Protein AF-A0AAN9KBH5-F1 (afdb_monomer)

Nearest PDB structures (foldseek):
  3ssa-assembly1_A  TM=4.244E-01  e=1.373E+00  Methanosarcina mazei Go1
  1op4-assembly1_A  TM=3.593E-01  e=1.841E+00  Mus musculus
  7uc6-assembly1_A  TM=2.066E-01  e=1.221E+00  Homo sapiens
  7tvb-assembly1_A  TM=2.161E-01  e=1.544E+00  Homo sapiens
  7ubt-assembly1_A  TM=2.056E-01  e=1.841E+00  Homo sapiens

Organism: Canavalia gladiata (NCBI:txid3824)

Secondary structure (DSSP, 8-state):
--HHHHHHHHHHHHHHHHHHHHHHTTS-HHHHHHHHHHHHHHH-TTTTS--------S-GGGGGGEEEEEEPPPEEEE--TT--SSEEEEEHHHHHHHTGGG--TT--TTSSSPEEEEEE-TT--EEEEEEEEPGGGSEEEEEE-STT-HHHHHHHTT--TTPEEEEEEEEETTT--EEEEEEEE--GGGGGGS-------

Sequence (201 aa):
MSERKEERERKKKGEGMRKLLTRMKNLGSEGVAAAETLLVLCRDPRKFLENKDSAVPQVPHLKHIVKDNWCSKTFEKRLDGMDDVWSLFLPKSDVEHNIFQFLKSTENLNRRPAVPVIVYDVNGTTYEMMLRRSQGGTGYRLGNGGRGGWTEFYQTHGLAHQQIISVCAFRHKENDVLCIVLMARRDEACSSSQNTATSRN

InterPro domains:
  IPR003340 B3 DNA binding domain [cd10017] (73-182)
  IPR015300 DNA-binding pseudobarrel domain superfamily [G3DSA:2.40.330.10] (67-197)
  IPR015300 DNA-binding pseudobarrel domain superfamily [SSF101936] (86-178)

Solvent-accessible surface area (backbone atoms only — not comparable to full-atom values): 11525 Å² total; per-residue (Å²): 128,66,67,72,54,54,54,51,51,53,50,51,54,54,51,53,52,51,56,48,53,58,54,43,73,72,39,59,79,71,44,42,56,57,48,50,54,52,49,50,65,72,72,45,81,66,74,74,67,78,64,86,77,56,50,58,67,96,36,75,85,52,56,84,45,34,29,94,66,45,41,20,64,72,48,76,45,66,40,48,94,77,41,57,69,61,27,44,64,41,60,40,68,58,44,60,71,35,43,50,83,70,52,52,95,86,52,46,55,93,42,90,63,63,39,72,32,44,33,26,42,78,86,64,54,72,22,27,22,25,40,27,54,33,87,93,66,72,23,32,31,40,18,62,58,58,68,50,13,36,44,47,51,37,60,76,67,64,65,53,80,59,26,36,38,37,40,34,31,34,35,32,53,88,80,63,45,45,30,34,42,46,41,82,43,75,52,69,88,68,67,80,78,79,86,81,81,92,86,83,134

Structure (mmCIF, N/CA/C/O backbone):
data_AF-A0AAN9KBH5-F1
#
_entry.id   AF-A0AAN9KBH5-F1
#
loop_
_atom_site.group_PDB
_atom_site.id
_atom_site.type_symbol
_atom_site.label_atom_id
_atom_site.label_alt_id
_atom_site.label_comp_id
_atom_site.label_asym_id
_atom_site.label_entity_id
_atom_site.label_seq_id
_atom_site.pdbx_PDB_ins_code
_atom_site.Cartn_x
_atom_site.Cartn_y
_atom_site.Cartn_z
_atom_site.occupancy
_atom_site.B_iso_or_equiv
_atom_site.auth_seq_id
_atom_site.auth_comp_id
_atom_site.auth_asym_id
_atom_site.auth_atom_id
_atom_site.pdbx_PDB_model_num
ATOM 1 N N . MET A 1 1 ? -7.213 8.496 51.239 1.00 53.91 1 MET A N 1
ATOM 2 C CA . MET A 1 1 ? -5.935 8.091 50.593 1.00 53.91 1 MET A CA 1
ATOM 3 C C . MET A 1 1 ? -5.915 8.232 49.060 1.00 53.91 1 MET A C 1
ATOM 5 O O . MET A 1 1 ? -4.846 8.077 48.484 1.00 53.91 1 MET A O 1
ATOM 9 N N . SER A 1 2 ? -7.034 8.564 48.398 1.00 61.56 2 SER A N 1
ATOM 10 C CA . SER A 1 2 ? -7.129 8.610 46.925 1.00 61.56 2 SER A CA 1
ATOM 11 C C . SER A 1 2 ? -6.514 9.875 46.290 1.00 61.56 2 SER A C 1
ATOM 13 O O . SER A 1 2 ? -5.702 9.785 45.374 1.00 61.56 2 SER A O 1
ATOM 15 N N . GLU A 1 3 ? -6.780 11.057 46.853 1.00 55.44 3 GLU A N 1
ATOM 16 C CA . GLU A 1 3 ? -6.403 12.347 46.238 1.00 55.44 3 GLU A CA 1
ATOM 17 C C . GLU A 1 3 ? -4.886 12.600 46.194 1.00 55.44 3 GLU A C 1
ATOM 19 O O . GLU A 1 3 ? -4.347 13.105 45.209 1.00 55.44 3 GLU A O 1
ATOM 24 N N . ARG A 1 4 ? -4.148 12.151 47.220 1.00 61.12 4 ARG A N 1
ATOM 25 C CA . ARG A 1 4 ? -2.680 12.298 47.277 1.00 61.12 4 ARG A CA 1
ATOM 26 C C . ARG A 1 4 ? -1.949 11.479 46.207 1.00 61.12 4 ARG A C 1
ATOM 28 O O . ARG A 1 4 ? -0.794 11.777 45.899 1.00 61.12 4 ARG A O 1
ATOM 35 N N . LYS A 1 5 ? -2.585 10.436 45.661 1.00 61.06 5 LYS A N 1
ATOM 36 C CA . LYS A 1 5 ? -2.009 9.593 44.604 1.00 61.06 5 LYS A CA 1
ATOM 37 C C . LYS A 1 5 ? -2.203 10.239 43.231 1.00 61.06 5 LYS A C 1
ATOM 39 O O . LYS A 1 5 ? -1.266 10.266 42.439 1.00 61.06 5 LYS A O 1
ATOM 44 N N . GLU A 1 6 ? -3.364 10.843 42.997 1.00 57.09 6 GLU A N 1
ATOM 45 C CA . GLU A 1 6 ? -3.675 11.533 41.744 1.00 57.09 6 GLU A CA 1
ATOM 46 C C . GLU A 1 6 ? -2.845 12.815 41.558 1.00 57.09 6 GLU A C 1
ATOM 48 O O . GLU A 1 6 ? -2.332 13.081 40.469 1.00 57.09 6 GLU A O 1
ATOM 53 N N . GLU A 1 7 ? -2.599 13.573 42.631 1.00 59.16 7 GLU A N 1
ATOM 54 C CA . GLU A 1 7 ? -1.767 14.779 42.546 1.00 59.16 7 GLU A CA 1
ATOM 55 C C . GLU A 1 7 ? -0.285 14.463 42.258 1.00 59.16 7 GLU A C 1
ATOM 57 O O . GLU A 1 7 ? 0.394 15.204 41.539 1.00 59.16 7 GLU A O 1
ATOM 62 N N . ARG A 1 8 ? 0.220 13.323 42.750 1.00 61.38 8 ARG A N 1
ATOM 63 C CA . ARG A 1 8 ? 1.578 12.841 42.440 1.00 61.38 8 ARG A CA 1
ATOM 64 C C . ARG A 1 8 ? 1.722 12.430 40.974 1.00 61.38 8 ARG A C 1
ATOM 66 O O . ARG A 1 8 ? 2.751 12.728 40.370 1.00 61.38 8 ARG A O 1
ATOM 73 N N . GLU A 1 9 ? 0.698 11.814 40.389 1.00 57.94 9 GLU A N 1
ATOM 74 C CA . GLU A 1 9 ? 0.676 11.461 38.96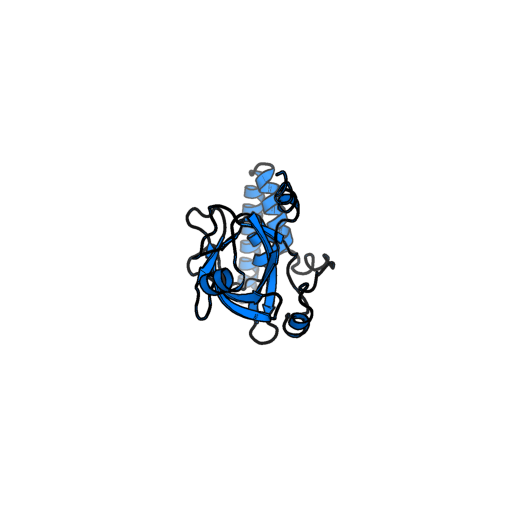3 1.00 57.94 9 GLU A CA 1
ATOM 75 C C . GLU A 1 9 ? 0.609 12.710 38.068 1.00 57.94 9 GLU A C 1
ATOM 77 O O . GLU A 1 9 ? 1.364 12.821 37.098 1.00 57.94 9 GLU A O 1
ATOM 82 N N . ARG A 1 10 ? -0.195 13.720 38.435 1.00 62.47 10 ARG A N 1
ATOM 83 C CA . ARG A 1 10 ? -0.240 15.006 37.710 1.00 62.47 10 ARG A CA 1
ATOM 84 C C . ARG A 1 10 ? 1.099 15.749 37.765 1.00 62.47 10 ARG A C 1
ATOM 86 O O . ARG A 1 10 ? 1.549 16.262 36.738 1.00 62.47 10 ARG A O 1
ATOM 93 N N . LYS A 1 11 ? 1.776 15.756 38.922 1.00 63.53 11 LYS A N 1
ATOM 94 C CA . LYS A 1 11 ? 3.116 16.357 39.073 1.00 63.53 11 LYS A CA 1
ATOM 95 C C . LYS A 1 11 ? 4.178 15.610 38.260 1.00 63.53 11 LYS A C 1
ATOM 97 O O . LYS A 1 11 ? 4.935 16.260 37.542 1.00 63.53 11 LYS A O 1
ATOM 102 N N . LYS A 1 12 ? 4.172 14.269 38.262 1.00 63.56 12 LYS A N 1
ATOM 103 C CA . LYS A 1 12 ? 5.069 13.454 37.417 1.00 63.56 12 LYS A CA 1
ATOM 104 C C . LYS A 1 12 ? 4.857 13.709 35.924 1.00 63.56 12 LYS A C 1
ATOM 106 O O . LYS A 1 12 ? 5.828 13.864 35.185 1.00 63.56 12 LYS A O 1
ATOM 111 N N . LYS A 1 13 ? 3.599 13.810 35.480 1.00 62.06 13 LYS A N 1
ATOM 112 C CA . LYS A 1 13 ? 3.256 14.102 34.080 1.00 62.06 13 LYS A CA 1
ATOM 113 C C . LYS A 1 13 ? 3.706 15.509 33.670 1.00 62.06 13 LYS A C 1
ATOM 115 O O . LYS A 1 13 ? 4.256 15.688 32.585 1.00 62.06 13 LYS A O 1
ATOM 120 N N . GLY A 1 14 ? 3.550 16.489 34.562 1.00 65.88 14 GLY A N 1
ATOM 121 C CA . GLY A 1 14 ? 4.038 17.855 34.360 1.00 65.88 14 GLY A CA 1
ATOM 122 C C . GLY A 1 14 ? 5.565 17.952 34.287 1.00 65.88 14 GLY A C 1
ATOM 123 O O . GLY A 1 14 ? 6.091 18.698 33.463 1.00 65.88 14 GLY A O 1
ATOM 124 N N . GLU A 1 15 ? 6.290 17.183 35.100 1.00 64.25 15 GLU A N 1
ATOM 125 C CA . GLU A 1 15 ? 7.757 17.177 35.103 1.00 64.25 15 GLU A CA 1
ATOM 126 C C . GLU A 1 15 ? 8.342 16.463 33.873 1.00 64.25 15 GLU A C 1
ATOM 128 O O . GLU A 1 15 ? 9.302 16.950 33.271 1.00 64.25 15 GLU A O 1
ATOM 133 N N . GLY A 1 16 ? 7.716 15.364 33.434 1.00 66.31 16 GLY A N 1
ATOM 134 C CA . GLY 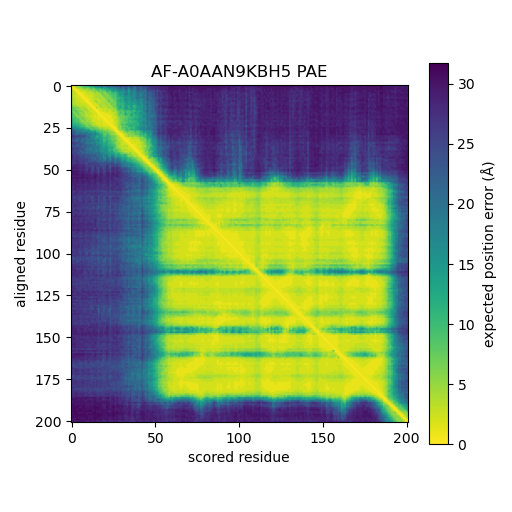A 1 16 ? 8.067 14.681 32.184 1.00 66.31 16 GLY A CA 1
ATOM 135 C C . GLY A 1 16 ? 7.892 15.585 30.961 1.00 66.31 16 GLY A C 1
ATOM 136 O O . GLY A 1 16 ? 8.780 15.657 30.113 1.00 66.31 16 GLY A O 1
ATOM 137 N N . MET A 1 17 ? 6.798 16.353 30.922 1.00 62.00 17 MET A N 1
ATOM 138 C CA . MET A 1 17 ? 6.531 17.308 29.844 1.00 62.00 17 MET A CA 1
ATOM 139 C C . MET A 1 17 ? 7.564 18.444 29.812 1.00 62.00 17 MET A C 1
ATOM 141 O O . MET A 1 17 ? 8.024 18.826 28.739 1.00 62.00 17 MET A O 1
ATOM 145 N N . ARG A 1 18 ? 7.985 18.958 30.978 1.00 65.94 18 ARG A N 1
ATOM 146 C CA . ARG A 1 18 ? 9.033 19.993 31.057 1.00 65.94 18 ARG A CA 1
ATOM 147 C C . ARG A 1 18 ? 10.386 19.468 30.580 1.00 65.94 18 ARG A C 1
ATOM 149 O O . ARG A 1 18 ? 11.051 20.154 29.813 1.00 65.94 18 ARG A O 1
ATOM 156 N N . LYS A 1 19 ? 10.772 18.245 30.967 1.00 68.94 19 LYS A N 1
ATOM 157 C CA . LYS A 1 19 ? 12.019 17.607 30.499 1.00 68.94 19 LYS A CA 1
ATOM 158 C C . LYS A 1 19 ? 12.013 17.370 28.985 1.00 68.94 19 LYS A C 1
ATOM 160 O O . LYS A 1 19 ? 13.045 17.559 28.343 1.00 68.94 19 LYS A O 1
ATOM 165 N N . LEU A 1 20 ? 10.861 17.011 28.413 1.00 61.59 20 LEU A N 1
ATOM 166 C CA . LEU A 1 20 ? 10.693 16.864 26.967 1.00 61.59 20 LEU A CA 1
ATOM 167 C C . LEU A 1 20 ? 10.828 18.216 26.247 1.00 61.59 20 LEU A C 1
ATOM 169 O O . LEU A 1 20 ? 11.595 18.317 25.293 1.00 61.59 20 LEU A O 1
ATOM 173 N N . LEU A 1 21 ? 10.177 19.268 26.759 1.00 59.69 21 LEU A N 1
ATOM 174 C CA . LEU A 1 21 ? 10.265 20.620 26.196 1.00 59.69 21 LEU A CA 1
ATOM 175 C C . LEU A 1 21 ? 11.701 21.167 26.221 1.00 59.69 21 LEU A C 1
ATOM 177 O O . LEU A 1 21 ? 12.141 21.791 25.261 1.00 59.69 21 LEU A O 1
ATOM 181 N N . THR A 1 22 ? 12.449 20.916 27.300 1.00 67.25 22 THR A N 1
ATOM 182 C CA . THR A 1 22 ? 13.858 21.326 27.406 1.00 67.25 22 THR A CA 1
ATOM 183 C C . THR A 1 22 ? 14.747 20.567 26.421 1.00 67.25 22 THR A C 1
ATOM 185 O O . THR A 1 22 ? 15.640 21.166 25.833 1.00 67.25 22 THR A O 1
ATOM 188 N N . ARG A 1 23 ? 14.487 19.274 26.177 1.00 62.16 23 ARG A N 1
ATOM 189 C CA . ARG A 1 23 ? 15.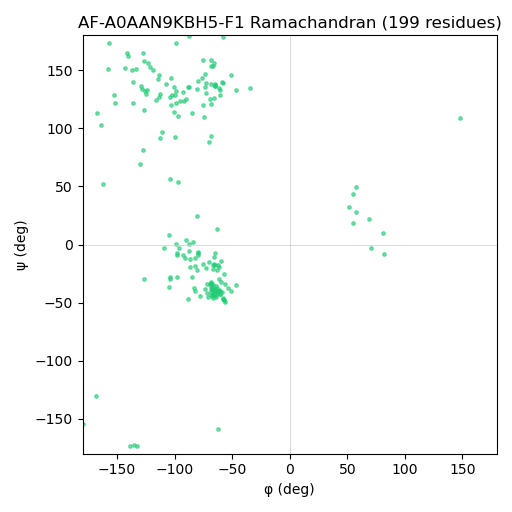196 18.504 25.138 1.00 62.16 23 ARG A CA 1
ATOM 190 C C . ARG A 1 23 ? 14.883 19.000 23.728 1.00 62.16 23 ARG A C 1
ATOM 192 O O . ARG A 1 23 ? 15.787 19.055 22.906 1.00 62.16 23 ARG A O 1
ATOM 199 N N . MET A 1 24 ? 13.637 19.391 23.470 1.00 57.09 24 MET A N 1
ATOM 200 C CA . MET A 1 24 ? 13.207 19.910 22.168 1.00 57.09 24 MET A CA 1
ATOM 201 C C . MET A 1 24 ? 13.850 21.258 21.822 1.00 57.09 24 MET A C 1
ATOM 203 O O . MET A 1 24 ? 14.184 21.481 20.666 1.00 57.09 24 MET A O 1
ATOM 207 N N . LYS A 1 25 ? 14.092 22.124 22.815 1.00 60.88 25 LYS A N 1
ATOM 208 C CA . LYS A 1 25 ? 14.784 23.414 22.620 1.00 60.88 25 LYS A CA 1
ATOM 209 C C . LYS A 1 25 ? 16.257 23.282 22.214 1.00 60.88 25 LYS A C 1
ATOM 211 O O . LYS A 1 25 ? 16.824 24.248 21.721 1.00 60.88 25 LYS A O 1
ATOM 216 N N . ASN A 1 26 ? 16.858 22.109 22.416 1.00 60.16 26 ASN A N 1
ATOM 217 C CA . ASN A 1 26 ? 18.250 21.827 22.057 1.00 60.16 26 ASN A CA 1
ATOM 218 C C . ASN A 1 26 ? 18.382 21.089 20.716 1.00 60.16 26 ASN A C 1
ATOM 220 O O . ASN A 1 26 ? 19.495 20.757 20.313 1.00 60.16 26 ASN A O 1
ATOM 224 N N . LEU A 1 27 ? 17.268 20.792 20.041 1.00 56.78 27 LEU A N 1
ATOM 225 C CA . LEU A 1 27 ? 17.296 20.248 18.692 1.00 56.78 27 LEU A CA 1
ATOM 226 C C . LEU A 1 27 ? 17.337 21.416 17.702 1.00 56.78 27 LEU A C 1
ATOM 228 O O . LEU A 1 27 ? 16.605 22.390 17.864 1.00 56.78 27 LEU A O 1
ATOM 232 N N . GLY A 1 28 ? 18.198 21.322 16.686 1.00 60.22 28 GLY A N 1
ATOM 233 C CA . GLY A 1 28 ? 18.227 22.279 15.577 1.00 60.22 28 GLY A CA 1
ATOM 234 C C . GLY A 1 28 ? 16.883 22.366 14.840 1.00 60.22 28 GLY A C 1
ATOM 235 O O . GLY A 1 28 ? 15.932 21.650 15.159 1.00 60.22 28 GLY A O 1
ATOM 236 N N . SER A 1 29 ? 16.806 23.230 13.827 1.00 54.72 29 SER A N 1
ATOM 237 C CA . SER A 1 29 ? 15.578 23.550 13.075 1.00 54.72 29 SER A CA 1
ATOM 238 C C . SER A 1 29 ? 14.751 22.329 12.630 1.00 54.72 29 SER A C 1
ATOM 240 O O . SER A 1 29 ? 13.524 22.377 12.688 1.00 54.72 29 SER A O 1
ATOM 242 N N . GLU A 1 30 ? 15.386 21.207 12.282 1.00 51.88 30 GLU A N 1
ATOM 243 C CA . GLU A 1 30 ? 14.699 19.958 11.907 1.00 51.88 30 GLU A CA 1
ATOM 244 C C . GLU A 1 30 ? 13.980 19.259 13.076 1.00 51.88 30 GLU A C 1
ATOM 246 O O . GLU A 1 30 ? 12.909 18.674 12.900 1.00 51.88 30 GLU A O 1
ATOM 251 N N . GLY A 1 31 ? 14.521 19.332 14.294 1.00 50.06 31 GLY A N 1
ATOM 252 C CA . GLY A 1 31 ? 13.897 18.702 15.459 1.00 50.06 31 GLY A CA 1
ATOM 253 C C . GLY A 1 31 ? 12.756 19.520 16.055 1.00 50.06 31 GLY A C 1
ATOM 254 O O . GLY A 1 31 ? 11.870 18.947 16.687 1.00 50.06 31 GLY A O 1
ATOM 255 N N . VAL A 1 32 ? 12.723 20.831 15.804 1.00 55.28 32 VAL A N 1
ATOM 256 C CA . VAL A 1 32 ? 11.586 21.687 16.171 1.00 55.28 32 VAL A CA 1
ATOM 257 C C . VAL A 1 32 ? 10.364 21.340 15.315 1.00 55.28 32 VAL A C 1
ATOM 259 O O . VAL A 1 32 ? 9.287 21.134 15.868 1.00 55.28 32 VAL A O 1
ATOM 262 N N . ALA A 1 33 ? 10.536 21.140 14.002 1.00 53.38 33 ALA A N 1
ATOM 263 C CA . ALA A 1 33 ? 9.451 20.754 13.092 1.00 53.38 33 ALA A CA 1
ATOM 264 C C . ALA A 1 33 ? 8.854 19.369 13.421 1.00 53.38 33 ALA A C 1
ATOM 266 O O . ALA A 1 33 ? 7.631 19.199 13.482 1.00 53.38 33 ALA A O 1
ATOM 267 N N . ALA A 1 34 ? 9.706 18.378 13.708 1.00 53.03 34 ALA A N 1
ATOM 268 C CA . ALA A 1 34 ? 9.253 17.043 14.108 1.00 53.03 34 ALA A CA 1
ATOM 269 C C . ALA A 1 34 ? 8.494 17.069 15.447 1.00 53.03 34 ALA A C 1
ATOM 271 O O . ALA A 1 34 ? 7.523 16.337 15.651 1.00 53.03 34 ALA A O 1
ATOM 272 N N . ALA A 1 35 ? 8.919 17.933 16.366 1.00 53.56 35 ALA A N 1
ATOM 273 C CA . ALA A 1 35 ? 8.350 17.996 17.698 1.00 53.56 35 ALA A CA 1
ATOM 274 C C . ALA A 1 35 ? 7.089 18.880 17.778 1.00 53.56 35 ALA A C 1
ATOM 276 O O . ALA A 1 35 ? 6.195 18.574 18.567 1.00 53.56 35 ALA A O 1
ATOM 277 N N . GLU A 1 36 ? 6.947 19.893 16.918 1.00 55.62 36 GLU A N 1
ATOM 278 C CA . GLU A 1 36 ? 5.663 20.566 16.682 1.00 55.62 36 GLU A CA 1
ATOM 279 C C . GLU A 1 36 ? 4.643 19.616 16.051 1.00 55.62 36 GLU A C 1
ATOM 281 O O . GLU A 1 36 ? 3.512 19.541 16.530 1.00 55.62 36 GLU A O 1
ATOM 286 N N . THR A 1 37 ? 5.058 18.799 15.077 1.00 52.22 37 THR A N 1
ATOM 287 C CA . THR A 1 37 ? 4.201 17.757 14.483 1.00 52.22 37 THR A CA 1
ATOM 288 C C . THR A 1 37 ? 3.700 16.776 15.551 1.00 52.22 37 THR A C 1
ATOM 290 O O . THR A 1 37 ? 2.504 16.501 15.644 1.00 52.22 37 THR A O 1
ATOM 293 N N . LEU A 1 38 ? 4.581 16.306 16.439 1.00 51.97 38 LEU A N 1
ATOM 294 C CA . LEU A 1 38 ? 4.206 15.416 17.545 1.00 51.97 38 LEU A CA 1
ATOM 295 C C . LEU A 1 38 ? 3.339 16.102 18.617 1.00 51.97 38 LEU A C 1
ATOM 297 O O . LEU A 1 38 ? 2.466 15.457 19.202 1.00 51.97 38 LEU A O 1
ATOM 301 N N . LEU A 1 39 ? 3.535 17.399 18.877 1.00 53.69 39 LEU A N 1
ATOM 302 C CA . LEU A 1 39 ? 2.704 18.169 19.812 1.00 53.69 39 LEU A CA 1
ATOM 303 C C . LEU A 1 39 ? 1.299 18.436 19.260 1.00 53.69 39 LEU A C 1
ATOM 305 O O . LEU A 1 39 ? 0.343 18.424 20.038 1.00 53.69 39 LEU A O 1
ATOM 309 N N . VAL A 1 40 ? 1.161 18.631 17.945 1.00 51.06 40 VAL A N 1
ATOM 310 C CA . VAL A 1 40 ? -0.134 18.722 17.253 1.00 51.06 40 VAL A CA 1
ATOM 311 C C . VAL A 1 40 ? -0.885 17.391 17.354 1.00 51.06 40 VAL A C 1
ATOM 313 O O . VAL A 1 40 ? -2.048 17.387 17.760 1.00 51.06 40 VAL A O 1
ATOM 316 N N . LEU A 1 41 ? -0.203 16.259 17.132 1.00 48.72 41 LEU A N 1
ATOM 317 C CA . LEU A 1 41 ? -0.778 14.912 17.288 1.00 48.72 41 LEU A CA 1
ATOM 318 C C . LEU A 1 41 ? -1.255 14.618 18.723 1.00 48.72 41 LEU A C 1
ATOM 320 O O . LEU A 1 41 ? -2.208 13.867 18.919 1.00 48.72 41 LEU A O 1
ATOM 324 N N . CYS A 1 42 ? -0.623 15.222 19.734 1.00 46.12 42 CYS A N 1
ATOM 325 C CA . CYS A 1 42 ? -0.989 15.021 21.138 1.00 46.12 42 CYS A CA 1
ATOM 326 C C . CYS A 1 42 ? -2.097 15.957 21.649 1.00 46.12 42 CYS A C 1
ATOM 328 O O . CYS A 1 42 ? -2.670 15.674 22.704 1.00 46.12 42 CYS A O 1
ATOM 330 N N . ARG A 1 43 ? -2.366 17.091 20.982 1.00 44.69 43 ARG A N 1
ATOM 331 C CA . ARG A 1 43 ? -3.253 18.140 21.521 1.00 44.69 43 ARG A CA 1
ATOM 332 C C . ARG A 1 43 ? -4.684 18.092 21.008 1.00 44.69 43 ARG A C 1
ATOM 334 O O . ARG A 1 43 ? -5.565 18.517 21.749 1.00 44.69 43 ARG A O 1
ATOM 341 N N . ASP A 1 44 ? -4.931 17.579 19.805 1.00 39.31 44 ASP A N 1
ATOM 342 C CA . ASP A 1 44 ? -6.294 17.445 19.288 1.00 39.31 44 ASP A CA 1
ATOM 343 C C . ASP A 1 44 ? -6.351 16.484 18.082 1.00 39.31 44 ASP A C 1
ATOM 345 O O . ASP A 1 44 ? -6.006 16.885 16.968 1.00 39.31 44 ASP A O 1
ATOM 349 N N . PRO A 1 45 ? -6.814 15.230 18.253 1.00 43.81 45 PRO A N 1
ATOM 350 C CA . PRO A 1 45 ? -6.959 14.277 17.147 1.00 43.81 45 PRO A CA 1
ATOM 351 C C . PRO A 1 45 ? -7.904 14.758 16.034 1.00 43.81 45 PRO A C 1
ATOM 353 O O . PRO A 1 45 ? -7.925 14.176 14.955 1.00 43.81 45 PRO A O 1
ATOM 356 N N . ARG A 1 46 ? -8.703 15.807 16.282 1.00 40.69 46 ARG A N 1
ATOM 357 C CA . ARG A 1 46 ? -9.712 16.316 15.343 1.00 40.69 46 ARG A CA 1
ATOM 358 C C . ARG A 1 46 ? -9.182 17.403 14.414 1.00 40.69 46 ARG A C 1
ATOM 360 O O . ARG A 1 46 ? -9.840 17.711 13.431 1.00 40.69 46 ARG A O 1
ATOM 367 N N . LYS A 1 47 ? -7.993 17.961 14.665 1.00 35.88 47 LYS A N 1
ATOM 368 C CA . LYS A 1 47 ? -7.421 19.014 13.801 1.00 35.88 47 LYS A CA 1
ATOM 369 C C . LYS A 1 47 ? -6.763 18.490 12.522 1.00 35.88 47 LYS A C 1
ATOM 371 O O . LYS A 1 47 ? -6.423 19.282 11.657 1.00 35.88 47 LYS A O 1
ATOM 376 N N . PHE A 1 48 ? -6.647 17.169 12.370 1.00 41.34 48 PHE A N 1
ATOM 377 C CA . PHE A 1 48 ? -6.313 16.524 11.093 1.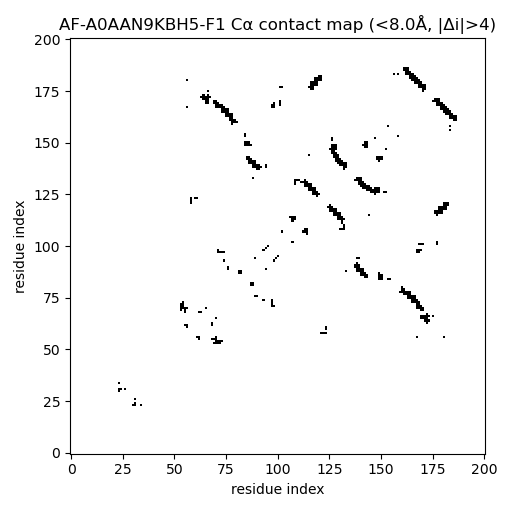00 41.34 48 PHE A CA 1
ATOM 378 C C . PHE A 1 48 ? -7.548 16.221 10.223 1.00 41.34 48 PHE A C 1
ATOM 380 O O . PHE A 1 48 ? -7.390 15.792 9.084 1.00 41.34 48 PHE A O 1
ATOM 387 N N . LEU A 1 49 ? -8.772 16.453 10.725 1.00 44.06 49 LEU A N 1
ATOM 388 C CA . LEU A 1 49 ? -10.010 16.223 9.964 1.00 44.06 49 LEU A CA 1
ATOM 389 C C . LEU A 1 49 ? -10.418 17.391 9.046 1.00 44.06 49 LEU A C 1
ATOM 391 O O . LEU A 1 49 ? -11.436 17.295 8.364 1.00 44.06 49 LEU A O 1
ATOM 395 N N . GLU A 1 50 ? -9.633 18.465 8.971 1.00 36.56 50 GLU A N 1
ATOM 396 C CA . GLU A 1 50 ? -9.831 19.548 7.997 1.00 36.56 50 GLU A CA 1
ATOM 397 C C . GLU A 1 50 ? -8.808 19.461 6.861 1.00 36.56 50 GLU A C 1
ATOM 399 O O . GLU A 1 50 ? -8.070 20.390 6.564 1.00 36.56 50 GLU A O 1
ATOM 404 N N . ASN A 1 51 ? -8.786 18.313 6.190 1.00 38.44 51 ASN A N 1
ATOM 405 C CA . ASN A 1 51 ? -8.444 18.264 4.773 1.00 38.44 51 ASN A CA 1
ATOM 406 C C . ASN A 1 51 ? -9.578 17.513 4.082 1.00 38.44 51 ASN A C 1
ATOM 408 O O . ASN A 1 51 ? -9.546 16.301 3.883 1.00 38.44 51 ASN A O 1
ATOM 412 N N . LYS A 1 52 ? -10.655 18.256 3.816 1.00 39.84 52 LYS A N 1
ATOM 413 C CA . LYS A 1 52 ? -11.923 17.751 3.279 1.00 39.84 52 LYS A CA 1
ATOM 414 C C . LYS A 1 52 ? -11.884 17.538 1.761 1.00 39.84 52 LYS A C 1
ATOM 416 O O . LYS A 1 52 ? -12.934 17.483 1.136 1.00 39.84 52 LYS A O 1
ATOM 421 N N . ASP A 1 53 ? -10.693 17.326 1.210 1.00 43.00 53 ASP A N 1
ATOM 422 C CA . ASP A 1 53 ? -10.478 16.783 -0.130 1.00 43.00 53 ASP A CA 1
ATOM 423 C C . ASP A 1 53 ? -10.212 15.274 -0.010 1.00 43.00 53 ASP A C 1
ATOM 425 O O . ASP A 1 53 ? -9.185 14.744 -0.435 1.00 43.00 53 ASP A O 1
ATOM 429 N N . SER A 1 54 ? -11.139 14.572 0.654 1.00 44.66 54 SER A N 1
ATOM 430 C CA . SER A 1 54 ? -11.160 13.109 0.702 1.00 44.66 54 SER A CA 1
ATOM 431 C C . SER A 1 54 ? -11.500 12.612 -0.700 1.00 44.66 54 SER A C 1
ATOM 433 O O . SER A 1 54 ? -12.667 12.549 -1.095 1.00 44.66 54 SER A O 1
ATOM 435 N N . ALA A 1 55 ? -10.467 12.322 -1.486 1.00 53.91 55 ALA A N 1
ATOM 436 C CA . ALA A 1 55 ? -10.605 11.695 -2.786 1.00 53.91 55 ALA A CA 1
ATOM 437 C C . ALA A 1 55 ? -11.049 10.248 -2.568 1.00 53.91 55 ALA A C 1
ATOM 439 O O . ALA A 1 55 ? -10.196 9.370 -2.457 1.00 53.91 55 ALA A O 1
ATOM 440 N N . VAL A 1 56 ? -12.372 10.020 -2.480 1.00 53.75 56 VAL A N 1
ATOM 441 C CA . VAL A 1 56 ? -13.006 8.689 -2.593 1.00 53.75 56 VAL A CA 1
ATOM 442 C C . VAL A 1 56 ? -12.203 7.881 -3.611 1.00 53.75 56 VAL A C 1
ATOM 444 O O . VAL A 1 56 ? -11.864 8.465 -4.650 1.00 53.75 56 VAL A O 1
ATOM 447 N N . PRO A 1 57 ? -11.871 6.596 -3.349 1.00 56.50 57 PRO A N 1
ATOM 448 C CA . PRO A 1 57 ? -11.105 5.816 -4.307 1.00 56.50 57 PRO A CA 1
ATOM 449 C C . PRO A 1 57 ? -11.718 6.020 -5.685 1.00 56.50 57 PRO A C 1
ATOM 451 O O . PRO A 1 57 ? -12.942 5.949 -5.815 1.00 56.50 57 PRO A O 1
ATOM 454 N N . GLN A 1 58 ? -10.899 6.285 -6.706 1.00 64.06 58 GLN A N 1
ATOM 455 C CA . GLN A 1 58 ? -11.372 6.520 -8.081 1.00 64.06 58 GLN A CA 1
ATOM 456 C C . GLN A 1 58 ? -12.074 5.293 -8.702 1.00 64.06 58 GLN A C 1
ATOM 458 O O . GLN A 1 58 ? -12.317 5.238 -9.900 1.00 64.06 58 GLN A O 1
ATOM 463 N N . VAL A 1 59 ? -12.406 4.309 -7.871 1.00 73.75 59 VAL A N 1
ATOM 464 C CA . VAL A 1 59 ? -13.045 3.044 -8.153 1.00 73.75 59 VAL A CA 1
ATOM 465 C C . VAL A 1 59 ? -14.442 3.090 -7.505 1.00 73.75 59 VAL A C 1
ATOM 467 O O . VAL A 1 59 ? -14.584 2.776 -6.317 1.00 73.75 59 VAL A O 1
ATOM 470 N N . PRO A 1 60 ? -15.488 3.531 -8.239 1.00 74.94 60 PRO A N 1
ATOM 471 C CA . PRO A 1 60 ? -16.800 3.855 -7.672 1.00 74.94 60 PRO A CA 1
ATOM 472 C C . PRO A 1 60 ? -17.458 2.711 -6.899 1.00 74.94 60 PRO A C 1
ATOM 474 O O . PRO A 1 60 ? -18.123 2.951 -5.888 1.00 74.94 60 PRO A O 1
ATOM 477 N N . HIS A 1 61 ? -17.250 1.461 -7.324 1.00 82.56 61 HIS A N 1
ATOM 478 C CA . HIS A 1 61 ? -17.813 0.299 -6.640 1.00 82.56 61 HIS A CA 1
ATOM 479 C C . HIS A 1 61 ? -17.170 0.021 -5.287 1.00 82.56 61 HIS A C 1
ATOM 481 O O . HIS A 1 61 ? -17.792 -0.669 -4.496 1.00 82.56 61 HIS A O 1
ATOM 487 N N . LEU A 1 62 ? -16.010 0.587 -4.942 1.00 87.12 62 LEU A N 1
ATOM 488 C CA . LEU A 1 62 ? -15.433 0.406 -3.603 1.00 87.12 62 LEU A CA 1
ATOM 489 C C . LEU A 1 62 ? -16.035 1.359 -2.564 1.00 87.12 62 LEU A C 1
ATOM 491 O O . LEU A 1 62 ? -15.864 1.148 -1.368 1.00 87.12 62 LEU A O 1
ATOM 495 N N . LYS A 1 63 ? -16.801 2.379 -2.973 1.00 89.00 63 LYS A N 1
ATOM 496 C CA . LYS A 1 63 ? -17.339 3.401 -2.057 1.00 89.00 63 LYS A CA 1
ATOM 497 C C . LYS A 1 63 ? -18.123 2.813 -0.877 1.00 89.00 63 LYS A C 1
ATOM 499 O O . LYS A 1 63 ? -18.026 3.318 0.234 1.00 89.00 63 LYS A O 1
ATOM 504 N N . HIS A 1 64 ? -18.878 1.738 -1.100 1.00 91.62 64 HIS A N 1
ATOM 505 C CA . HIS A 1 64 ? -19.718 1.130 -0.065 1.00 91.62 64 HIS A CA 1
ATOM 506 C C . HIS A 1 64 ? -18.931 0.359 1.011 1.00 91.62 64 HIS A C 1
ATOM 508 O O . HIS A 1 64 ? -19.449 0.184 2.117 1.00 91.62 64 HIS A O 1
ATOM 514 N N . ILE A 1 65 ? -17.689 -0.050 0.718 1.00 94.44 65 ILE A N 1
ATOM 515 C CA . ILE A 1 65 ? -16.818 -0.784 1.649 1.00 94.44 65 ILE A CA 1
ATOM 516 C C . ILE A 1 65 ? -15.806 0.112 2.371 1.00 94.44 65 ILE A C 1
ATOM 518 O O . ILE A 1 65 ? -15.124 -0.358 3.282 1.00 94.44 65 ILE A O 1
ATOM 522 N N . VAL A 1 66 ? -15.694 1.395 2.007 1.00 93.81 66 VAL A N 1
ATOM 523 C CA . VAL A 1 66 ? -14.800 2.342 2.688 1.00 93.81 66 VAL A CA 1
ATOM 524 C C . VAL A 1 66 ? -15.406 2.760 4.027 1.00 93.81 66 VAL A C 1
ATOM 526 O O . VAL A 1 66 ? -16.486 3.353 4.084 1.00 93.81 66 VAL A O 1
ATOM 529 N N . LYS A 1 67 ? -14.698 2.483 5.124 1.00 94.69 67 LYS A N 1
ATOM 530 C CA . LYS A 1 67 ? -15.085 2.925 6.465 1.00 94.69 67 LYS A CA 1
ATOM 531 C C . LYS A 1 67 ? -15.145 4.450 6.520 1.00 94.69 67 LYS A C 1
ATOM 533 O O . LYS A 1 67 ? -14.218 5.130 6.088 1.00 94.69 67 LYS A O 1
ATOM 538 N N . ASP A 1 68 ? -16.264 4.972 7.017 1.00 93.44 68 ASP A N 1
ATOM 539 C CA . ASP A 1 68 ? -16.531 6.407 7.178 1.00 93.44 68 ASP A CA 1
ATOM 540 C C . ASP A 1 68 ? -16.378 7.244 5.889 1.00 93.44 68 ASP A C 1
ATOM 542 O O . ASP A 1 68 ? -16.258 8.465 5.952 1.00 93.44 68 ASP A O 1
ATOM 546 N N . ASN A 1 69 ? -16.404 6.603 4.708 1.00 89.69 69 ASN A N 1
ATOM 547 C CA . ASN A 1 69 ? -16.063 7.221 3.419 1.00 89.69 69 ASN A CA 1
ATOM 548 C C . ASN A 1 69 ? -14.704 7.953 3.435 1.00 89.69 69 ASN A C 1
ATOM 550 O O . ASN A 1 69 ? -14.530 8.966 2.750 1.00 89.69 69 ASN A O 1
ATOM 554 N N . TRP A 1 70 ? -13.749 7.455 4.226 1.00 91.06 70 TRP A N 1
ATOM 555 C CA . TRP A 1 70 ? -12.441 8.071 4.398 1.00 91.06 70 TRP A CA 1
ATOM 556 C C . TRP A 1 70 ? -11.308 7.206 3.842 1.00 91.06 70 TRP A C 1
ATOM 558 O O . TRP A 1 70 ? -11.147 6.034 4.188 1.00 91.06 70 TRP A O 1
ATOM 568 N N . CYS A 1 71 ? -10.499 7.818 2.985 1.00 92.81 71 CYS A N 1
ATOM 569 C CA . CYS A 1 71 ? -9.367 7.211 2.299 1.00 92.81 71 CYS A CA 1
ATOM 570 C C . CYS A 1 71 ? -8.190 8.190 2.228 1.00 92.81 71 CYS A C 1
ATOM 572 O O . CYS A 1 71 ? -8.329 9.395 2.451 1.00 92.81 71 CYS A O 1
ATOM 574 N N . SER A 1 72 ? -7.000 7.654 1.972 1.00 94.12 72 SER A N 1
ATOM 575 C CA . SER A 1 72 ? -5.788 8.448 1.835 1.00 94.12 72 SER A CA 1
ATOM 576 C C . SER A 1 72 ? -5.835 9.304 0.577 1.00 94.12 72 SER A C 1
ATOM 578 O O . SER A 1 72 ? -6.472 8.948 -0.419 1.00 94.12 72 SER A O 1
ATOM 580 N N . LYS A 1 73 ? -5.031 10.371 0.563 1.00 91.88 73 LYS A N 1
ATOM 581 C CA . LYS A 1 73 ? -4.628 10.971 -0.706 1.00 91.88 73 LYS A CA 1
ATOM 582 C C . LYS A 1 73 ? -3.927 9.901 -1.549 1.00 91.88 73 LYS A C 1
ATOM 584 O O . LYS A 1 73 ? -3.177 9.072 -1.023 1.00 91.88 73 LYS A O 1
ATOM 589 N N . THR A 1 74 ? -4.220 9.896 -2.846 1.00 93.38 74 THR A N 1
ATOM 590 C CA . THR A 1 74 ? -3.539 9.006 -3.787 1.00 93.38 74 THR A CA 1
ATOM 591 C C . THR A 1 74 ? -2.124 9.519 -4.018 1.00 93.38 74 THR A C 1
ATOM 593 O O . THR A 1 74 ? -1.929 10.719 -4.224 1.00 93.38 74 THR A O 1
ATOM 596 N N . PHE A 1 75 ? -1.150 8.619 -4.001 1.00 94.69 75 PHE A N 1
ATOM 597 C CA . PHE A 1 75 ? 0.215 8.907 -4.427 1.00 94.69 75 PHE A CA 1
ATOM 598 C C . PHE A 1 75 ? 0.617 7.951 -5.542 1.00 94.69 75 PHE A C 1
ATOM 600 O O . PHE A 1 75 ? 0.043 6.873 -5.690 1.00 94.69 75 PHE A O 1
ATOM 607 N N . GLU A 1 76 ? 1.584 8.362 -6.349 1.00 94.88 76 GLU A N 1
ATOM 608 C CA . GLU A 1 76 ? 2.037 7.587 -7.494 1.00 94.88 76 GLU A CA 1
ATOM 609 C C . GLU A 1 76 ? 3.472 7.133 -7.293 1.00 94.88 76 GLU A C 1
ATOM 611 O O . GLU A 1 76 ? 4.316 7.875 -6.793 1.00 94.88 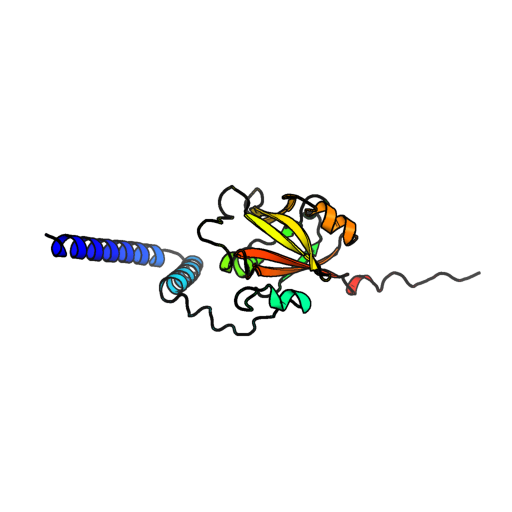76 GLU A O 1
ATOM 616 N N . LYS A 1 77 ? 3.755 5.917 -7.744 1.00 94.06 77 LYS A N 1
ATOM 617 C CA . LYS A 1 77 ? 5.108 5.405 -7.877 1.00 94.06 77 LYS A CA 1
ATOM 618 C C . LYS A 1 77 ? 5.306 4.859 -9.281 1.00 94.06 77 LYS A C 1
ATOM 620 O O . LYS A 1 77 ? 4.502 4.070 -9.765 1.00 94.06 77 LYS A O 1
ATOM 625 N N . ARG A 1 78 ? 6.428 5.208 -9.904 1.00 95.12 78 ARG A N 1
ATOM 626 C CA . ARG A 1 78 ? 6.909 4.533 -11.112 1.00 95.12 78 ARG A CA 1
ATOM 627 C C . ARG A 1 78 ? 7.621 3.228 -10.752 1.00 95.12 78 ARG A C 1
ATOM 629 O O . ARG A 1 78 ? 8.463 3.233 -9.854 1.00 95.12 78 ARG A O 1
ATOM 636 N N . LEU A 1 79 ? 7.309 2.146 -11.461 1.00 93.69 79 LEU A N 1
ATOM 637 C CA . LEU A 1 79 ? 8.012 0.874 -11.331 1.00 93.69 79 LEU A CA 1
ATOM 638 C C . LEU A 1 79 ? 9.461 1.015 -11.813 1.00 93.69 79 LEU A C 1
ATOM 640 O O . LEU A 1 79 ? 9.706 1.471 -12.936 1.00 93.69 79 LEU A O 1
ATOM 644 N N . ASP A 1 80 ? 10.401 0.632 -10.955 1.00 92.12 80 ASP A N 1
ATOM 645 C CA . ASP A 1 80 ? 11.847 0.721 -11.163 1.00 92.12 80 ASP A CA 1
ATOM 646 C C . ASP A 1 80 ? 12.548 -0.598 -10.781 1.00 92.12 80 ASP A C 1
ATOM 648 O O . ASP A 1 80 ? 11.899 -1.597 -10.479 1.00 92.12 80 ASP A O 1
ATOM 652 N N . GLY A 1 81 ? 13.884 -0.619 -10.796 1.00 90.19 81 GLY A N 1
ATOM 653 C CA . GLY A 1 81 ? 14.671 -1.824 -10.506 1.00 90.19 81 GLY A CA 1
ATOM 654 C C . GLY A 1 81 ? 14.543 -2.372 -9.076 1.00 90.19 81 GLY A C 1
ATOM 655 O O . GLY A 1 81 ? 15.071 -3.445 -8.796 1.00 90.19 81 GLY A O 1
ATOM 656 N N . MET A 1 82 ? 13.875 -1.661 -8.161 1.00 88.56 82 MET A N 1
ATOM 657 C CA . MET A 1 82 ? 13.546 -2.154 -6.818 1.00 88.56 82 MET A CA 1
ATOM 658 C C . MET A 1 82 ? 12.238 -2.949 -6.780 1.00 88.56 82 MET A C 1
ATOM 660 O O . MET A 1 82 ? 11.965 -3.593 -5.753 1.00 88.56 82 MET A O 1
ATOM 664 N N . ASP A 1 83 ? 11.452 -2.882 -7.857 1.00 91.94 83 ASP A N 1
ATOM 665 C CA . ASP A 1 83 ? 10.190 -3.584 -8.040 1.00 91.94 83 ASP A CA 1
ATOM 666 C C . ASP A 1 83 ? 10.395 -4.797 -8.942 1.00 91.94 83 ASP A C 1
ATOM 668 O O . ASP A 1 83 ? 10.936 -4.716 -10.046 1.00 91.94 83 ASP A O 1
ATOM 672 N N . ASP A 1 84 ? 9.932 -5.943 -8.470 1.00 87.88 84 ASP A N 1
ATOM 673 C CA . ASP A 1 84 ? 10.043 -7.205 -9.184 1.00 87.88 84 ASP A CA 1
ATOM 674 C C . ASP A 1 84 ? 8.743 -8.003 -9.064 1.00 87.88 84 ASP A C 1
ATOM 676 O O . ASP A 1 84 ? 7.737 -7.531 -8.531 1.00 87.88 84 ASP A O 1
ATOM 680 N N . VAL A 1 85 ? 8.750 -9.239 -9.556 1.00 89.69 85 VAL A N 1
ATOM 681 C CA . VAL A 1 85 ? 7.584 -10.132 -9.498 1.00 89.69 85 VAL A CA 1
ATOM 682 C C . VAL A 1 85 ? 7.208 -10.543 -8.060 1.00 89.69 85 VAL A C 1
ATOM 684 O O . VAL A 1 85 ? 6.148 -11.129 -7.834 1.00 89.69 85 VAL A O 1
ATOM 687 N N . TRP A 1 86 ? 8.060 -10.261 -7.069 1.00 91.62 86 TRP A N 1
ATOM 688 C CA . TRP A 1 86 ? 7.899 -10.697 -5.680 1.00 91.62 86 TRP A CA 1
ATOM 689 C C . TRP A 1 86 ? 7.419 -9.584 -4.754 1.00 91.62 86 TRP A C 1
ATOM 691 O O . TRP A 1 86 ? 6.750 -9.868 -3.754 1.00 91.62 86 TRP A O 1
ATOM 701 N N . SER A 1 87 ? 7.751 -8.326 -5.052 1.00 94.56 87 SER A N 1
ATOM 702 C CA . SER A 1 87 ? 7.266 -7.191 -4.270 1.00 94.56 87 SER A CA 1
ATOM 703 C C . SER A 1 87 ? 7.288 -5.852 -5.001 1.00 94.56 87 SER A C 1
ATOM 705 O O . SER A 1 87 ? 8.185 -5.566 -5.790 1.00 94.56 87 SER A O 1
ATOM 707 N N . LEU A 1 88 ? 6.356 -4.991 -4.598 1.00 96.25 88 LEU A N 1
ATOM 708 C CA . LEU A 1 88 ? 6.363 -3.557 -4.866 1.00 96.25 88 LEU A CA 1
ATOM 709 C C . LEU A 1 88 ? 7.093 -2.831 -3.736 1.00 96.25 88 LEU A C 1
ATOM 711 O O . LEU A 1 88 ? 6.728 -2.974 -2.564 1.00 96.25 88 LEU A O 1
ATOM 715 N N . PHE A 1 89 ? 8.102 -2.032 -4.059 1.00 96.31 89 PHE A N 1
ATOM 716 C CA . PHE A 1 89 ? 8.689 -1.070 -3.137 1.00 96.31 89 PHE A CA 1
ATOM 717 C C . PHE A 1 89 ? 7.814 0.185 -3.077 1.00 96.31 89 PHE A C 1
ATOM 719 O O . PHE A 1 89 ? 7.306 0.644 -4.088 1.00 96.31 89 PHE A O 1
ATOM 726 N N . LEU A 1 90 ? 7.639 0.772 -1.896 1.00 97.19 90 LEU A N 1
ATOM 727 C CA . LEU A 1 90 ? 6.898 2.014 -1.686 1.00 97.19 90 LEU A CA 1
ATOM 728 C C . LEU A 1 90 ? 7.793 3.021 -0.948 1.00 97.19 90 LEU A C 1
ATOM 730 O O . LEU A 1 90 ? 8.393 2.650 0.074 1.00 97.19 90 LEU A O 1
ATOM 734 N N . PRO A 1 91 ? 7.888 4.283 -1.416 1.00 96.25 91 PRO A N 1
ATOM 735 C CA . PRO A 1 91 ? 8.714 5.294 -0.771 1.00 96.25 91 PRO A CA 1
ATOM 736 C C . PRO A 1 91 ? 8.290 5.529 0.676 1.00 96.25 91 PRO A C 1
ATOM 738 O O . PRO A 1 91 ? 7.103 5.568 1.007 1.00 96.25 91 PRO A O 1
ATOM 741 N N . LYS A 1 92 ? 9.279 5.706 1.558 1.00 95.25 92 LYS A N 1
ATOM 742 C CA . LYS A 1 92 ? 9.038 5.879 2.994 1.00 95.25 92 LYS A CA 1
ATOM 743 C C . LYS A 1 92 ? 8.101 7.051 3.285 1.00 95.25 92 LYS A C 1
ATOM 745 O O . LYS A 1 92 ? 7.145 6.881 4.036 1.00 95.25 92 LYS A O 1
ATOM 750 N N . SER A 1 93 ? 8.385 8.210 2.690 1.00 96.00 93 SER A N 1
ATOM 751 C CA . SER A 1 93 ? 7.606 9.432 2.884 1.00 96.00 93 SER A CA 1
ATOM 752 C C . SER A 1 93 ? 6.147 9.216 2.511 1.00 96.00 93 SER A C 1
ATOM 754 O O . SER A 1 93 ? 5.272 9.537 3.307 1.00 96.00 93 SER A O 1
ATOM 756 N N . ASP A 1 94 ? 5.870 8.611 1.360 1.00 96.94 94 ASP A N 1
ATOM 757 C CA . ASP A 1 94 ? 4.495 8.450 0.891 1.00 96.94 94 ASP A CA 1
ATOM 758 C C . ASP A 1 94 ? 3.689 7.504 1.779 1.00 96.94 94 ASP A C 1
ATOM 760 O O . ASP A 1 94 ? 2.539 7.794 2.105 1.00 96.94 94 ASP A O 1
ATOM 764 N N . VAL A 1 95 ? 4.296 6.413 2.247 1.00 96.00 95 VAL A N 1
ATOM 765 C CA . VAL A 1 95 ? 3.632 5.480 3.168 1.00 96.00 95 VAL A CA 1
ATOM 766 C C . VAL A 1 95 ? 3.380 6.128 4.530 1.00 96.00 95 VAL A C 1
ATOM 768 O O . VAL A 1 95 ? 2.289 5.994 5.085 1.00 96.00 95 VAL A O 1
ATOM 771 N N . GLU A 1 96 ? 4.359 6.848 5.074 1.00 95.00 96 GLU A N 1
ATOM 772 C CA . GLU A 1 96 ? 4.225 7.498 6.382 1.00 95.00 96 GLU A CA 1
ATOM 773 C C . GLU A 1 96 ? 3.195 8.631 6.372 1.00 95.00 96 GLU A C 1
ATOM 775 O O . GLU A 1 96 ? 2.481 8.804 7.353 1.00 95.00 96 GLU A O 1
ATOM 780 N N . HIS A 1 97 ? 3.054 9.362 5.267 1.00 95.25 97 HIS A N 1
ATOM 781 C CA . HIS A 1 97 ? 2.063 10.436 5.178 1.00 95.25 97 HIS A CA 1
ATOM 782 C C . HIS A 1 97 ? 0.664 9.922 4.822 1.00 95.25 97 HIS A C 1
ATOM 784 O O . HIS A 1 97 ? -0.319 10.436 5.345 1.00 95.25 97 HIS A O 1
ATOM 790 N N . ASN A 1 98 ? 0.553 8.912 3.952 1.00 95.62 98 ASN A N 1
ATOM 791 C CA . ASN A 1 98 ? -0.741 8.519 3.387 1.00 95.62 98 ASN A CA 1
ATOM 792 C C . ASN A 1 98 ? -1.327 7.242 4.008 1.00 95.62 98 ASN A C 1
ATOM 794 O O . ASN A 1 98 ? -2.544 7.092 4.047 1.00 95.62 98 ASN A O 1
ATOM 798 N N . ILE A 1 99 ? -0.501 6.320 4.513 1.00 96.06 99 ILE A N 1
ATOM 799 C CA . ILE A 1 99 ? -0.964 5.008 5.000 1.00 96.06 99 ILE A CA 1
ATOM 800 C C . ILE A 1 99 ? -0.966 4.940 6.530 1.00 96.06 99 ILE A C 1
ATOM 802 O O . ILE A 1 99 ? -1.881 4.357 7.111 1.00 96.06 99 ILE A O 1
ATOM 806 N N . PHE A 1 100 ? 0.010 5.553 7.209 1.00 94.81 100 PHE A N 1
ATOM 807 C CA . PHE A 1 100 ? 0.150 5.420 8.668 1.00 94.81 100 PHE A CA 1
ATOM 808 C C . PHE A 1 100 ? -1.065 5.913 9.452 1.00 94.81 100 PHE A C 1
ATOM 810 O O . PHE A 1 100 ? -1.391 5.328 10.481 1.00 94.81 100 PHE A O 1
ATOM 817 N N . GLN A 1 101 ? -1.764 6.934 8.955 1.00 93.94 101 GLN A N 1
ATOM 818 C CA . GLN A 1 101 ? -2.979 7.447 9.592 1.00 93.94 101 GLN A CA 1
ATOM 819 C C . GLN A 1 101 ? -4.107 6.407 9.686 1.00 93.94 101 GLN A C 1
ATOM 821 O O . GLN A 1 101 ? -5.013 6.555 10.500 1.00 93.94 101 GLN A O 1
ATOM 826 N N . PHE A 1 102 ? -4.045 5.344 8.878 1.00 95.38 102 PHE A N 1
ATOM 827 C CA . PHE A 1 102 ? -5.006 4.251 8.922 1.00 95.38 102 PHE A CA 1
ATOM 828 C C . PHE A 1 102 ? -4.559 3.105 9.824 1.00 95.38 102 PHE A C 1
ATOM 830 O O . PHE A 1 102 ? -5.366 2.210 10.045 1.00 95.38 102 PHE A O 1
ATOM 837 N N . LEU A 1 103 ? -3.322 3.070 10.330 1.00 94.38 103 LEU A N 1
ATOM 838 C CA . LEU A 1 103 ? -2.823 1.971 11.164 1.00 94.38 103 LEU A CA 1
ATOM 839 C C . LEU A 1 103 ? -3.435 1.990 12.568 1.00 94.38 103 LEU A C 1
ATOM 841 O O . LEU A 1 103 ? -3.556 3.030 13.214 1.00 94.38 103 LEU A O 1
ATOM 845 N N . LYS A 1 104 ? -3.772 0.805 13.069 1.00 93.81 104 LYS A N 1
ATOM 846 C CA . LYS A 1 104 ? -4.137 0.575 14.465 1.00 93.81 104 LYS A CA 1
ATOM 847 C C . LYS A 1 104 ? -2.881 0.591 15.325 1.00 93.81 104 LYS A C 1
ATOM 849 O O . LYS A 1 104 ? -1.783 0.291 14.867 1.00 93.81 104 LYS A O 1
ATOM 854 N N . SER A 1 105 ? -3.051 0.830 16.621 1.00 89.31 105 SER A N 1
ATOM 855 C CA . SER A 1 105 ? -1.949 0.775 17.593 1.00 89.31 105 SER A CA 1
ATOM 856 C C . SER A 1 105 ? -1.225 -0.581 17.629 1.00 89.31 105 SER A C 1
ATOM 858 O O . SER A 1 105 ? -0.051 -0.640 17.995 1.00 89.31 105 SER A O 1
ATOM 860 N N . THR A 1 106 ? -1.908 -1.660 17.237 1.00 89.62 106 THR A N 1
ATOM 861 C CA . THR A 1 106 ? -1.364 -3.022 17.136 1.00 89.62 106 THR A CA 1
ATOM 862 C C . THR A 1 106 ? -0.594 -3.283 15.839 1.00 89.62 106 THR A C 1
ATOM 864 O O . THR A 1 106 ? 0.201 -4.218 15.783 1.00 89.62 106 THR A O 1
ATOM 867 N N . GLU A 1 107 ? -0.787 -2.468 14.802 1.00 91.88 107 GLU A N 1
ATOM 868 C CA . GLU A 1 107 ? -0.167 -2.627 13.486 1.00 91.88 107 GLU A CA 1
ATOM 869 C C . GLU A 1 107 ? 1.035 -1.690 13.376 1.00 91.88 107 GLU A C 1
ATOM 871 O O . GLU A 1 107 ? 0.931 -0.521 13.008 1.00 91.88 107 GLU A O 1
ATOM 876 N N . ASN A 1 108 ? 2.212 -2.201 13.724 1.00 85.25 108 ASN A N 1
ATOM 877 C CA . ASN A 1 108 ? 3.419 -1.390 13.783 1.00 85.25 108 ASN A CA 1
ATOM 878 C C . ASN A 1 108 ? 4.403 -1.770 12.677 1.00 85.25 108 ASN A C 1
ATOM 880 O O . ASN A 1 108 ? 5.222 -2.662 12.863 1.00 85.25 108 ASN A O 1
ATOM 884 N N . LEU A 1 109 ? 4.391 -1.027 11.567 1.00 87.38 109 LEU A N 1
ATOM 885 C CA . LEU A 1 109 ? 5.322 -1.245 10.453 1.00 87.38 109 LEU A CA 1
ATOM 886 C C . LEU A 1 109 ? 6.793 -0.961 10.807 1.00 87.38 109 LEU A C 1
ATOM 888 O O . LEU A 1 109 ? 7.691 -1.407 10.097 1.00 87.38 109 LEU A O 1
ATOM 892 N N . ASN A 1 110 ? 7.071 -0.247 11.904 1.00 77.00 110 ASN A N 1
ATOM 893 C CA . ASN A 1 110 ? 8.438 -0.006 12.377 1.00 77.00 110 ASN A CA 1
ATOM 894 C C . ASN A 1 110 ? 9.033 -1.188 13.142 1.00 77.00 110 ASN A C 1
ATOM 896 O O . ASN A 1 110 ? 10.223 -1.178 13.460 1.00 77.00 110 ASN A O 1
ATOM 900 N N . ARG A 1 111 ? 8.223 -2.200 13.449 1.00 68.62 111 ARG A N 1
ATOM 901 C CA . ARG A 1 111 ? 8.650 -3.433 14.098 1.00 68.62 111 ARG A CA 1
ATOM 902 C C . ARG A 1 111 ? 8.300 -4.592 13.172 1.00 68.62 111 ARG A C 1
ATOM 904 O O . ARG A 1 111 ? 7.379 -4.506 12.375 1.00 68.62 111 ARG A O 1
ATOM 911 N N . ARG A 1 112 ? 9.047 -5.691 13.251 1.00 65.75 112 ARG A N 1
ATOM 912 C CA . ARG A 1 112 ? 8.513 -6.963 12.749 1.00 65.75 112 ARG A CA 1
ATOM 913 C C . ARG A 1 112 ? 7.447 -7.397 13.762 1.00 65.75 112 ARG A C 1
ATOM 915 O O . ARG A 1 112 ? 7.752 -7.338 14.956 1.00 65.75 112 ARG A O 1
ATOM 922 N N . PRO A 1 113 ? 6.227 -7.765 13.337 1.00 77.56 113 PRO A N 1
ATOM 923 C CA . PRO A 1 113 ? 5.877 -8.382 12.048 1.00 77.56 113 PRO A CA 1
ATOM 924 C C . PRO A 1 113 ? 5.317 -7.438 10.963 1.00 77.56 113 PRO A C 1
ATOM 926 O O . PRO A 1 113 ? 5.072 -6.261 11.188 1.00 77.56 113 PRO A O 1
ATOM 929 N N . ALA A 1 114 ? 5.130 -7.990 9.761 1.00 90.31 114 ALA A N 1
ATOM 930 C CA . ALA A 1 114 ? 4.436 -7.333 8.655 1.00 90.31 114 ALA A CA 1
ATOM 931 C C . ALA A 1 114 ? 2.931 -7.165 8.944 1.00 90.31 114 ALA A C 1
ATOM 933 O O . ALA A 1 114 ? 2.354 -7.964 9.681 1.00 90.31 114 ALA A O 1
ATOM 934 N N . VAL A 1 115 ? 2.300 -6.159 8.337 1.00 94.62 115 VAL A N 1
ATOM 935 C CA . VAL A 1 115 ? 0.860 -5.891 8.456 1.00 94.62 115 VAL A CA 1
ATOM 936 C C . VAL A 1 115 ? 0.129 -6.537 7.274 1.00 94.62 115 VAL A C 1
ATOM 938 O O . VAL A 1 115 ? 0.476 -6.228 6.131 1.00 94.62 115 VAL A O 1
ATOM 941 N N . PRO A 1 116 ? -0.854 -7.423 7.512 1.00 95.19 116 PRO A N 1
ATOM 942 C CA . PRO A 1 116 ? -1.684 -7.965 6.444 1.00 95.19 116 PRO A CA 1
ATOM 943 C C . PRO A 1 116 ? -2.589 -6.875 5.869 1.00 95.19 116 PRO A C 1
ATOM 945 O O . PRO A 1 116 ? -3.159 -6.071 6.612 1.00 95.19 116 PRO A O 1
ATOM 948 N N . VAL A 1 117 ? -2.720 -6.854 4.547 1.00 96.81 117 VAL A N 1
ATOM 949 C CA . VAL A 1 117 ? -3.567 -5.905 3.822 1.00 96.81 117 VAL A CA 1
ATOM 950 C C . VAL A 1 117 ? -4.342 -6.612 2.715 1.00 96.81 117 VAL A C 1
ATOM 952 O O . VAL A 1 117 ? -3.860 -7.584 2.130 1.00 96.81 117 VAL A O 1
ATOM 955 N N . ILE A 1 118 ? -5.529 -6.095 2.403 1.00 96.94 118 ILE A N 1
ATOM 956 C CA . ILE A 1 118 ? -6.281 -6.495 1.209 1.00 96.94 118 ILE A CA 1
ATOM 957 C C . ILE A 1 118 ? -6.029 -5.453 0.131 1.00 96.94 118 ILE A C 1
ATOM 959 O O . ILE A 1 118 ? -6.297 -4.267 0.328 1.00 96.94 118 ILE A O 1
ATOM 963 N N . VAL A 1 119 ? -5.513 -5.888 -1.008 1.00 97.00 119 VAL A N 1
ATOM 964 C CA . VAL A 1 119 ? -5.305 -5.022 -2.162 1.00 97.00 119 VAL A CA 1
ATOM 965 C C . VAL A 1 119 ? -6.449 -5.209 -3.144 1.00 97.00 119 VAL A C 1
ATOM 967 O O . VAL A 1 119 ? -6.785 -6.341 -3.466 1.00 97.00 119 VAL A O 1
ATOM 970 N N . TYR A 1 120 ? -7.024 -4.112 -3.620 1.00 95.62 120 TYR A N 1
ATOM 971 C CA . TYR A 1 120 ? -8.031 -4.079 -4.673 1.00 95.62 120 TYR A CA 1
ATOM 972 C C . TYR A 1 120 ? -7.412 -3.530 -5.953 1.00 95.62 120 TYR A C 1
ATOM 974 O O . TYR A 1 120 ? -6.681 -2.535 -5.910 1.00 95.62 120 TYR A O 1
ATOM 982 N N . ASP A 1 121 ? -7.742 -4.132 -7.089 1.00 93.75 121 ASP A N 1
ATOM 983 C CA . ASP A 1 121 ? -7.541 -3.486 -8.384 1.00 93.75 121 ASP A CA 1
ATOM 984 C C . ASP A 1 121 ? -8.744 -2.617 -8.791 1.00 93.75 121 ASP A C 1
ATOM 986 O O . ASP A 1 121 ? -9.754 -2.515 -8.086 1.00 93.75 121 ASP A O 1
ATOM 990 N N . VAL A 1 122 ? -8.638 -1.986 -9.962 1.00 90.12 122 VAL A N 1
ATOM 991 C CA . VAL A 1 122 ? -9.695 -1.143 -10.546 1.00 90.12 122 VAL A CA 1
ATOM 992 C C . VAL A 1 122 ? -10.991 -1.888 -10.848 1.00 90.12 122 VAL A C 1
ATOM 994 O O . VAL A 1 122 ? -12.012 -1.235 -11.006 1.00 90.12 122 VAL A O 1
ATOM 997 N N . ASN A 1 123 ? -10.980 -3.220 -10.917 1.00 89.88 123 ASN A N 1
ATOM 998 C CA . ASN A 1 123 ? -12.165 -4.048 -11.139 1.00 89.88 123 ASN A CA 1
ATOM 999 C C . AS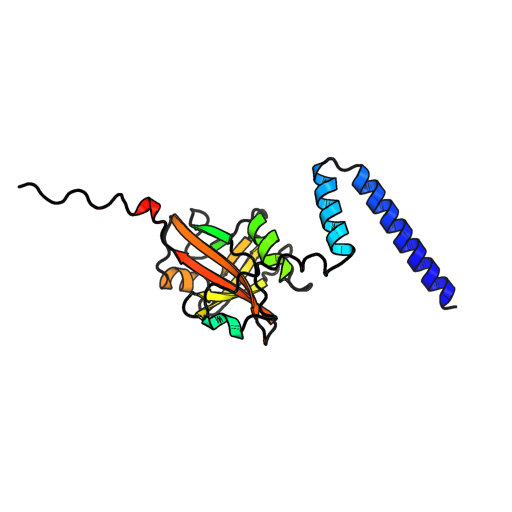N A 1 123 ? -12.751 -4.567 -9.818 1.00 89.88 123 ASN A C 1
ATOM 1001 O O . ASN A 1 123 ? -13.808 -5.191 -9.809 1.00 89.88 123 ASN A O 1
ATOM 1005 N N . GLY A 1 124 ? -12.108 -4.267 -8.685 1.00 90.44 124 GLY A N 1
ATOM 1006 C CA . GLY A 1 124 ? -12.496 -4.763 -7.367 1.00 90.44 124 GLY A CA 1
ATOM 1007 C C . GLY A 1 124 ? -12.001 -6.178 -7.069 1.00 90.44 124 GLY A C 1
ATOM 1008 O O . GLY A 1 124 ? -12.406 -6.739 -6.054 1.00 90.44 124 GLY A O 1
ATOM 1009 N N . THR A 1 125 ? -11.126 -6.745 -7.905 1.00 92.88 125 THR A N 1
ATOM 1010 C CA . THR A 1 125 ? -10.464 -8.024 -7.614 1.00 92.88 125 THR A CA 1
ATOM 1011 C C . THR A 1 125 ? -9.560 -7.848 -6.405 1.00 92.88 125 THR A C 1
ATOM 1013 O O . THR A 1 125 ? -8.847 -6.845 -6.310 1.00 92.88 125 THR A O 1
ATOM 1016 N N . THR A 1 126 ? -9.585 -8.815 -5.490 1.00 94.81 126 THR A N 1
ATOM 1017 C CA . THR A 1 126 ? -8.831 -8.762 -4.238 1.00 94.81 126 THR A CA 1
ATOM 1018 C C . THR A 1 126 ? -7.586 -9.638 -4.263 1.00 94.81 126 THR A C 1
ATOM 1020 O O . THR A 1 126 ? -7.589 -10.741 -4.801 1.00 94.81 126 THR A O 1
ATOM 1023 N N . TYR A 1 127 ? -6.532 -9.142 -3.622 1.00 96.19 127 TYR A N 1
ATOM 1024 C CA . TYR A 1 127 ? -5.212 -9.761 -3.546 1.00 96.19 127 TYR A CA 1
ATOM 1025 C C . TYR A 1 127 ? -4.711 -9.662 -2.096 1.00 96.19 127 TYR A C 1
ATOM 1027 O O . TYR A 1 127 ? -4.620 -8.562 -1.538 1.00 96.19 127 TYR A O 1
ATOM 1035 N N . GLU A 1 128 ? -4.399 -10.787 -1.450 1.00 96.62 128 GLU A N 1
ATOM 1036 C CA . GLU A 1 128 ? -3.937 -10.798 -0.054 1.00 96.62 128 GLU A CA 1
ATOM 1037 C C . GLU A 1 128 ? -2.424 -10.561 0.031 1.00 96.62 128 GLU A C 1
ATOM 1039 O O . GLU A 1 128 ? -1.603 -11.391 -0.385 1.00 96.62 128 GLU A O 1
ATOM 1044 N N . MET A 1 129 ? -2.031 -9.422 0.605 1.00 97.00 129 MET A N 1
ATOM 1045 C CA . MET A 1 129 ? -0.639 -8.9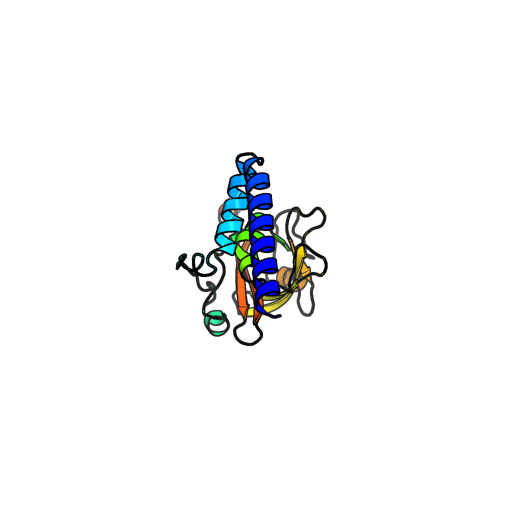69 0.626 1.00 97.00 129 MET A CA 1
ATOM 1046 C C . MET A 1 129 ? -0.151 -8.630 2.038 1.00 97.00 129 MET A C 1
ATOM 1048 O O . MET A 1 129 ? -0.929 -8.451 2.973 1.00 97.00 129 MET A O 1
ATOM 1052 N N . MET A 1 130 ? 1.169 -8.519 2.191 1.00 95.94 130 MET A N 1
ATOM 1053 C CA . MET A 1 130 ? 1.810 -8.053 3.422 1.00 95.94 130 MET A CA 1
ATOM 1054 C C . MET A 1 130 ? 2.545 -6.747 3.167 1.00 95.94 130 MET A C 1
ATOM 1056 O O . MET A 1 130 ? 3.453 -6.694 2.334 1.00 95.94 130 MET A O 1
ATOM 1060 N N . LEU A 1 131 ? 2.213 -5.721 3.946 1.00 96.94 131 LEU A N 1
ATOM 1061 C CA . LEU A 1 131 ? 2.958 -4.472 4.008 1.00 96.94 131 LEU A CA 1
ATOM 1062 C C . LEU A 1 131 ? 4.010 -4.564 5.117 1.00 96.94 131 LEU A C 1
ATOM 1064 O O . LEU A 1 131 ? 3.702 -4.828 6.279 1.00 96.94 131 LEU A O 1
ATOM 1068 N N . ARG A 1 132 ? 5.280 -4.348 4.776 1.00 94.38 132 ARG A N 1
ATOM 1069 C CA . ARG A 1 132 ? 6.392 -4.413 5.735 1.00 94.38 132 ARG A CA 1
ATOM 1070 C C . ARG A 1 132 ? 7.443 -3.365 5.449 1.00 94.38 132 ARG A C 1
ATOM 1072 O O . ARG A 1 132 ? 7.656 -2.998 4.301 1.00 94.38 132 ARG A O 1
ATOM 1079 N N . ARG A 1 133 ? 8.164 -2.925 6.475 1.00 94.19 133 ARG A N 1
ATOM 1080 C CA . ARG A 1 133 ? 9.331 -2.063 6.277 1.00 94.19 133 ARG A CA 1
ATOM 1081 C C . ARG A 1 133 ? 10.436 -2.808 5.524 1.00 94.19 133 ARG A C 1
ATOM 1083 O O . ARG A 1 133 ? 10.690 -3.986 5.789 1.00 94.19 133 ARG A O 1
ATOM 1090 N N . SER A 1 134 ? 11.071 -2.129 4.570 1.00 90.94 134 SER A N 1
ATOM 1091 C CA . SER A 1 134 ? 12.186 -2.676 3.796 1.00 90.94 134 SER A CA 1
ATOM 1092 C C . SER A 1 134 ? 13.408 -2.922 4.686 1.00 90.94 134 SER A C 1
ATOM 1094 O O . SER A 1 134 ? 13.588 -2.295 5.737 1.00 90.94 134 SER A O 1
ATOM 1096 N N . GLN A 1 135 ? 14.286 -3.830 4.257 1.00 85.06 135 GLN A N 1
ATOM 1097 C CA . GLN A 1 135 ? 15.603 -3.970 4.873 1.00 85.06 135 GLN A CA 1
ATOM 1098 C C . GLN A 1 135 ? 16.386 -2.659 4.703 1.00 85.06 135 GLN A C 1
ATOM 1100 O O . GLN A 1 135 ? 16.350 -2.047 3.641 1.00 85.06 135 GLN A O 1
ATOM 1105 N N . GLY A 1 136 ? 17.032 -2.189 5.773 1.00 85.38 136 GLY A N 1
ATOM 1106 C CA . GLY A 1 136 ? 17.682 -0.871 5.805 1.00 85.38 136 GLY A CA 1
ATOM 1107 C C . GLY A 1 136 ? 16.730 0.300 6.085 1.00 85.38 136 GLY A C 1
ATOM 1108 O O . GLY A 1 136 ? 17.187 1.408 6.340 1.00 85.38 136 GLY A O 1
ATOM 1109 N N . GLY A 1 137 ? 15.411 0.070 6.113 1.00 87.06 137 GLY A N 1
ATOM 1110 C CA . GLY A 1 137 ? 14.430 1.068 6.537 1.00 87.06 137 GLY A CA 1
ATOM 1111 C C . GLY A 1 137 ? 14.268 2.259 5.590 1.00 87.06 137 GLY A C 1
ATOM 1112 O O . GLY A 1 137 ? 13.790 3.302 6.037 1.00 87.06 137 GLY A O 1
ATOM 1113 N N . THR A 1 138 ? 14.654 2.085 4.326 1.00 91.19 138 THR A N 1
ATOM 1114 C CA . THR A 1 138 ? 14.582 3.074 3.237 1.00 91.19 138 THR A CA 1
ATOM 1115 C C . THR A 1 138 ? 13.170 3.278 2.691 1.00 91.19 138 THR A C 1
ATOM 1117 O O . THR A 1 138 ? 12.903 4.273 2.026 1.00 91.19 138 THR A O 1
ATOM 1120 N N . GLY A 1 139 ? 12.256 2.353 2.979 1.00 94.75 139 GLY A N 1
ATOM 1121 C CA . GLY A 1 139 ? 10.870 2.397 2.536 1.00 94.75 139 GLY A CA 1
ATOM 1122 C C . GLY A 1 139 ? 10.089 1.199 3.043 1.00 94.75 139 GLY A C 1
ATOM 1123 O O . GLY A 1 139 ? 10.432 0.593 4.064 1.00 94.75 139 GLY A O 1
ATOM 1124 N N . TYR A 1 140 ? 9.043 0.850 2.311 1.00 96.31 140 TYR A N 1
ATOM 1125 C CA . TYR A 1 140 ? 8.181 -0.283 2.615 1.00 96.31 140 TYR A CA 1
ATOM 1126 C C . TYR A 1 140 ? 8.079 -1.191 1.397 1.00 96.31 140 TYR A C 1
ATOM 1128 O O . TYR A 1 140 ? 8.366 -0.787 0.276 1.00 96.31 140 TYR A O 1
ATOM 1136 N N . ARG A 1 141 ? 7.727 -2.450 1.623 1.00 95.50 141 ARG A N 1
ATOM 1137 C CA . ARG A 1 141 ? 7.459 -3.425 0.576 1.00 95.50 141 ARG A CA 1
ATOM 1138 C C . ARG A 1 141 ? 6.071 -3.994 0.773 1.00 95.50 141 ARG A C 1
ATOM 1140 O O . ARG A 1 141 ? 5.730 -4.399 1.887 1.00 95.50 141 ARG A O 1
ATOM 1147 N N . LEU A 1 142 ? 5.324 -4.039 -0.315 1.00 96.56 142 LEU A N 1
ATOM 1148 C CA . LEU A 1 142 ? 4.081 -4.769 -0.444 1.00 96.56 142 LEU A CA 1
ATOM 1149 C C . LEU A 1 142 ? 4.401 -6.062 -1.197 1.00 96.56 142 LEU A C 1
ATOM 1151 O O . LEU A 1 142 ? 4.869 -6.025 -2.332 1.00 96.56 142 LEU A O 1
ATOM 1155 N N . GLY A 1 143 ? 4.264 -7.197 -0.523 1.00 95.12 143 GLY A N 1
ATOM 1156 C CA . GLY A 1 143 ? 4.620 -8.503 -1.077 1.00 95.12 143 GLY A CA 1
ATOM 1157 C C . GLY A 1 143 ? 3.561 -9.556 -0.796 1.00 95.12 143 GLY A C 1
ATOM 1158 O O . GLY A 1 143 ? 2.495 -9.259 -0.260 1.00 95.12 143 GLY A O 1
ATOM 1159 N N . ASN A 1 144 ? 3.872 -10.803 -1.137 1.00 93.31 144 ASN A N 1
ATOM 1160 C CA . ASN A 1 144 ? 2.952 -11.927 -0.970 1.00 93.31 144 ASN A CA 1
ATOM 1161 C C . ASN A 1 144 ? 2.558 -12.137 0.505 1.00 93.31 144 ASN A C 1
ATOM 1163 O O . ASN A 1 144 ? 3.425 -12.140 1.383 1.00 93.31 144 ASN A O 1
ATOM 1167 N N . GLY A 1 145 ? 1.256 -12.302 0.766 1.00 79.88 145 GLY A N 1
ATOM 1168 C CA . GLY A 1 145 ? 0.712 -12.564 2.104 1.00 79.88 145 GLY A CA 1
ATOM 1169 C C . GLY A 1 145 ? -0.190 -13.781 2.218 1.00 79.88 145 GLY A C 1
ATOM 1170 O O . GLY A 1 145 ? -0.195 -14.423 3.264 1.00 79.88 145 GLY A O 1
ATOM 11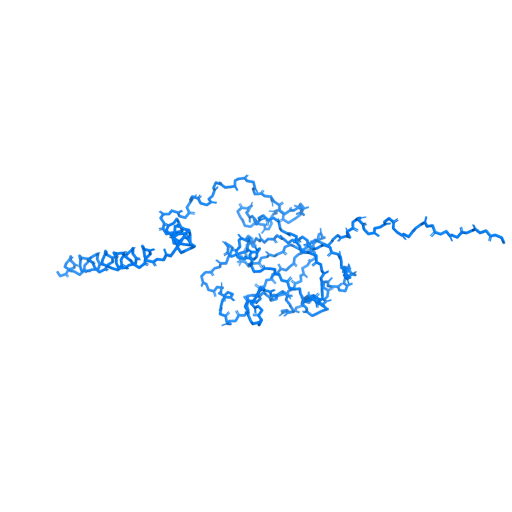71 N N . GLY A 1 146 ? -0.894 -14.128 1.145 1.00 78.44 146 GLY A N 1
ATOM 1172 C CA . GLY A 1 146 ? -1.807 -15.262 1.121 1.00 78.44 146 GLY A CA 1
ATOM 1173 C C . GLY A 1 146 ? -2.238 -15.589 -0.300 1.00 78.44 146 GLY A C 1
ATOM 1174 O O . GLY A 1 146 ? -1.395 -15.709 -1.196 1.00 78.44 146 GLY A O 1
ATOM 1175 N N . ARG A 1 147 ? -3.549 -15.739 -0.507 1.00 75.06 147 ARG A N 1
ATOM 1176 C CA . ARG A 1 147 ? -4.110 -16.039 -1.825 1.00 75.06 147 ARG A CA 1
ATOM 1177 C C . ARG A 1 147 ? -3.962 -14.828 -2.747 1.00 75.06 147 ARG A C 1
ATOM 1179 O O . ARG A 1 147 ? -4.392 -13.726 -2.418 1.00 75.06 147 ARG A O 1
ATOM 1186 N N . GLY A 1 148 ? -3.335 -15.062 -3.895 1.00 72.94 148 GLY A N 1
ATOM 1187 C CA . GLY A 1 148 ? -3.147 -14.067 -4.939 1.00 72.94 148 GLY A CA 1
ATOM 1188 C C . GLY A 1 148 ? -2.422 -12.813 -4.506 1.00 72.94 148 GLY A C 1
ATOM 1189 O O . GLY A 1 148 ? -2.891 -11.726 -4.760 1.00 72.94 148 GLY A O 1
ATOM 1190 N N . GLY A 1 149 ? -1.279 -12.931 -3.834 1.00 92.81 149 GLY A N 1
ATOM 1191 C CA . GLY A 1 149 ? -0.475 -11.770 -3.447 1.00 92.81 149 GLY A CA 1
ATOM 1192 C C . GLY A 1 149 ? 0.069 -10.937 -4.622 1.00 92.81 149 GLY A C 1
ATOM 1193 O O . GLY A 1 149 ? -0.405 -10.988 -5.755 1.00 92.81 149 GLY A O 1
ATOM 1194 N N . TRP A 1 150 ? 1.125 -10.165 -4.357 1.00 95.38 150 TRP A N 1
ATOM 1195 C CA . TRP A 1 150 ? 1.750 -9.285 -5.351 1.00 95.38 150 TRP A CA 1
ATOM 1196 C C . TRP A 1 150 ? 2.098 -9.988 -6.666 1.00 95.38 150 TRP A C 1
ATOM 1198 O O . TRP A 1 150 ? 1.872 -9.425 -7.730 1.00 95.38 150 TRP A O 1
ATOM 1208 N N . THR A 1 151 ? 2.596 -11.223 -6.609 1.00 94.75 151 THR A N 1
ATOM 1209 C CA . THR A 1 151 ? 2.947 -11.990 -7.812 1.00 94.75 151 THR A CA 1
ATOM 1210 C C . THR A 1 151 ? 1.754 -12.186 -8.754 1.00 94.75 151 THR A C 1
ATOM 1212 O O . THR A 1 151 ? 1.911 -12.038 -9.964 1.00 94.75 151 THR A O 1
ATOM 1215 N N . GLU A 1 152 ? 0.561 -12.465 -8.222 1.00 95.06 152 GLU A N 1
ATOM 1216 C CA . GLU A 1 152 ? -0.648 -12.638 -9.039 1.00 95.06 152 GLU A CA 1
ATOM 1217 C C . GLU A 1 152 ? -1.133 -11.298 -9.597 1.00 95.06 152 GLU A C 1
ATOM 1219 O O . GLU A 1 152 ? -1.444 -11.210 -10.784 1.00 95.06 152 GLU A O 1
ATOM 1224 N N . PHE A 1 153 ? -1.111 -10.235 -8.785 1.00 94.75 153 PHE A N 1
ATOM 1225 C CA . PHE A 1 153 ? -1.413 -8.876 -9.248 1.00 94.75 153 PHE A CA 1
ATOM 1226 C C . PHE A 1 153 ? -0.481 -8.459 -10.395 1.00 94.75 153 PHE A C 1
ATOM 1228 O O . PHE A 1 153 ? -0.935 -7.993 -11.439 1.00 94.75 153 PHE A O 1
ATOM 1235 N N . TYR A 1 154 ? 0.826 -8.677 -10.223 1.00 94.50 154 TYR A N 1
ATOM 1236 C CA . TYR A 1 154 ? 1.856 -8.341 -11.201 1.00 94.50 154 TYR A CA 1
ATOM 1237 C C . TYR A 1 154 ? 1.604 -9.026 -12.546 1.00 94.50 154 TYR A C 1
ATOM 1239 O O . TYR A 1 154 ? 1.661 -8.383 -13.593 1.00 94.50 154 TYR A O 1
ATOM 1247 N N . GLN A 1 155 ? 1.298 -10.324 -12.519 1.00 93.38 155 GLN A N 1
ATOM 1248 C CA . GLN A 1 155 ? 1.037 -11.112 -13.724 1.00 93.38 155 GLN A CA 1
ATOM 1249 C C . GLN A 1 155 ? -0.294 -10.734 -14.381 1.00 93.38 155 GLN A C 1
ATOM 1251 O O . GLN A 1 155 ? -0.335 -10.519 -15.591 1.00 93.38 155 GLN A O 1
ATOM 1256 N N . THR A 1 156 ? -1.360 -10.597 -13.590 1.00 93.69 156 THR A N 1
ATOM 1257 C CA . THR A 1 156 ? -2.715 -10.284 -14.077 1.00 93.69 156 THR A CA 1
ATOM 1258 C C . THR A 1 156 ? -2.768 -8.932 -14.781 1.00 93.69 156 THR A C 1
ATOM 1260 O O . THR A 1 156 ? -3.404 -8.797 -15.823 1.00 93.69 156 THR A O 1
ATOM 1263 N N . HIS A 1 157 ? -2.057 -7.936 -14.248 1.00 91.19 157 HIS A N 1
ATOM 1264 C CA . HIS A 1 157 ? -2.009 -6.585 -14.815 1.00 91.19 157 HIS A CA 1
ATOM 1265 C C . HIS A 1 157 ? -0.879 -6.390 -15.836 1.00 91.19 157 HIS A C 1
ATOM 1267 O O . HIS A 1 157 ? -0.690 -5.278 -16.331 1.00 91.19 157 HIS A O 1
ATOM 1273 N N . GLY A 1 158 ? -0.132 -7.454 -16.166 1.00 90.44 158 GLY A N 1
ATOM 1274 C CA . GLY A 1 158 ? 0.971 -7.413 -17.128 1.00 90.44 158 GLY A CA 1
ATOM 1275 C C . GLY A 1 158 ? 2.006 -6.350 -16.772 1.00 90.44 158 GLY A C 1
ATOM 1276 O O . GLY A 1 158 ? 2.412 -5.574 -17.643 1.00 90.44 158 GLY A O 1
ATOM 1277 N N . LEU A 1 159 ? 2.354 -6.259 -15.482 1.00 90.88 159 LEU A N 1
ATOM 1278 C CA . LEU A 1 159 ? 3.186 -5.171 -14.999 1.00 90.88 159 LEU A CA 1
ATOM 1279 C C . LEU A 1 159 ? 4.590 -5.234 -15.601 1.00 90.88 159 LEU A C 1
ATOM 1281 O O . LEU A 1 159 ? 5.199 -6.297 -15.701 1.00 90.88 159 LEU A O 1
ATOM 1285 N N . ALA A 1 160 ? 5.116 -4.077 -15.983 1.00 85.12 160 ALA A N 1
ATOM 1286 C CA . ALA A 1 160 ? 6.424 -3.930 -16.599 1.00 85.12 160 ALA A CA 1
ATOM 1287 C C . ALA A 1 160 ? 7.138 -2.673 -16.090 1.00 85.12 160 ALA A C 1
ATOM 1289 O O . ALA A 1 160 ? 6.534 -1.770 -15.505 1.00 85.12 160 ALA A O 1
ATOM 1290 N N . HIS A 1 161 ? 8.447 -2.608 -16.338 1.00 79.56 161 HIS A N 1
ATOM 1291 C CA . HIS A 1 161 ? 9.253 -1.429 -16.026 1.00 79.56 161 HIS A CA 1
ATOM 1292 C C . HIS A 1 161 ? 8.616 -0.145 -16.588 1.00 79.56 161 HIS A C 1
ATOM 1294 O O . HIS A 1 161 ? 8.017 -0.157 -17.661 1.00 79.56 161 HIS A O 1
ATOM 1300 N N . GLN A 1 162 ? 8.781 0.966 -15.864 1.00 81.00 162 GLN A N 1
ATOM 1301 C CA . GLN A 1 162 ? 8.298 2.309 -16.221 1.00 81.00 162 GLN A CA 1
ATOM 1302 C C . GLN A 1 162 ? 6.783 2.548 -16.159 1.00 81.00 162 GLN A C 1
ATOM 1304 O O . GLN A 1 162 ? 6.370 3.696 -16.346 1.00 81.00 162 GLN A O 1
ATOM 1309 N N . GLN A 1 163 ? 5.957 1.548 -15.843 1.00 89.00 163 GLN A N 1
ATOM 1310 C CA . GLN A 1 163 ? 4.553 1.805 -15.516 1.00 89.00 163 GLN A CA 1
ATOM 1311 C C . GLN A 1 163 ? 4.413 2.587 -14.212 1.00 89.00 163 GLN A C 1
ATOM 1313 O O . GLN A 1 163 ? 5.268 2.527 -13.329 1.00 89.00 163 GLN A O 1
ATOM 1318 N N . ILE A 1 164 ? 3.316 3.326 -14.099 1.00 92.50 164 ILE A N 1
ATOM 1319 C CA . ILE A 1 164 ? 2.977 4.103 -12.913 1.00 92.50 164 ILE A CA 1
ATOM 1320 C C . ILE A 1 164 ? 1.888 3.348 -12.156 1.00 92.50 164 ILE A C 1
ATOM 1322 O O . ILE A 1 164 ? 0.857 2.993 -12.727 1.00 92.50 164 ILE A O 1
ATOM 1326 N N . ILE A 1 165 ? 2.130 3.108 -10.871 1.00 94.56 165 ILE A N 1
ATOM 1327 C CA . ILE A 1 165 ? 1.161 2.571 -9.924 1.00 94.56 165 ILE A CA 1
ATOM 1328 C C . ILE A 1 165 ? 0.667 3.716 -9.046 1.00 94.56 165 ILE A C 1
ATOM 1330 O O . ILE A 1 165 ? 1.447 4.336 -8.321 1.00 94.56 165 ILE A O 1
ATOM 1334 N N . SER A 1 166 ? -0.632 3.976 -9.085 1.00 95.25 166 SER A N 1
ATOM 1335 C CA . SER A 1 166 ? -1.305 4.852 -8.130 1.00 95.25 166 SER A CA 1
ATOM 1336 C C . SER A 1 166 ? -1.762 4.030 -6.923 1.00 95.25 166 SER A C 1
ATOM 1338 O O . SER A 1 166 ? -2.312 2.938 -7.081 1.00 95.25 166 SER A O 1
ATOM 1340 N N . VAL A 1 167 ? -1.534 4.557 -5.721 1.00 96.19 167 VAL A N 1
ATOM 1341 C CA . VAL A 1 167 ? -1.777 3.885 -4.440 1.00 96.19 167 VAL A CA 1
ATOM 1342 C C . VAL A 1 167 ? -2.692 4.743 -3.574 1.00 96.19 167 VAL A C 1
ATOM 1344 O O . VAL A 1 167 ? -2.418 5.921 -3.345 1.00 96.19 167 VAL A O 1
ATOM 1347 N N . CYS A 1 168 ? -3.758 4.143 -3.050 1.00 95.50 168 CYS A N 1
ATOM 1348 C CA . CYS A 1 168 ? -4.664 4.758 -2.079 1.00 95.50 168 CYS A CA 1
ATOM 1349 C C . CYS A 1 168 ? -4.977 3.751 -0.968 1.00 95.50 168 CYS A C 1
ATOM 1351 O O . CYS A 1 168 ? -5.163 2.574 -1.257 1.00 95.50 168 CYS A O 1
ATOM 1353 N N . ALA A 1 169 ? -5.037 4.179 0.292 1.00 96.81 169 ALA A N 1
ATOM 1354 C CA . ALA A 1 169 ? -5.318 3.304 1.428 1.00 96.81 169 ALA A CA 1
ATOM 1355 C C . ALA A 1 169 ? -6.598 3.708 2.165 1.00 96.81 169 ALA A C 1
ATOM 1357 O O . ALA A 1 169 ? -6.962 4.881 2.208 1.00 96.81 169 ALA A O 1
ATOM 1358 N N . PHE A 1 170 ? -7.278 2.732 2.759 1.00 96.62 170 PHE A N 1
ATOM 1359 C CA . PHE A 1 170 ? -8.478 2.944 3.564 1.00 96.62 170 PHE A CA 1
ATOM 1360 C C . PHE A 1 170 ? -8.703 1.783 4.540 1.00 96.62 170 PHE A C 1
ATOM 1362 O O . PHE A 1 170 ? -8.011 0.766 4.493 1.00 96.62 170 PHE A O 1
ATOM 1369 N N . ARG A 1 171 ? -9.684 1.914 5.437 1.00 97.38 171 ARG A N 1
ATOM 1370 C CA . ARG A 1 171 ? -10.147 0.805 6.285 1.00 97.38 171 ARG A CA 1
ATOM 1371 C C . ARG A 1 171 ? -11.425 0.211 5.730 1.00 97.38 171 ARG A C 1
ATOM 1373 O O . ARG A 1 171 ? -12.338 0.952 5.381 1.00 97.38 171 ARG A O 1
ATOM 1380 N N . HIS A 1 172 ? -11.512 -1.112 5.689 1.00 96.75 172 HIS A N 1
ATOM 1381 C CA . HIS A 1 172 ? -12.758 -1.779 5.334 1.00 96.75 172 HIS A CA 1
ATOM 1382 C C . HIS A 1 172 ? -13.836 -1.492 6.387 1.00 96.75 172 HIS A C 1
ATOM 1384 O O . HIS A 1 172 ? -13.580 -1.572 7.589 1.00 96.75 172 HIS A O 1
ATOM 1390 N N . LYS A 1 173 ? -15.057 -1.193 5.950 1.00 96.56 173 LYS A N 1
ATOM 1391 C CA . LYS A 1 173 ? -16.166 -0.790 6.821 1.00 96.56 173 LYS A CA 1
ATOM 1392 C C . LYS A 1 173 ? -16.565 -1.866 7.835 1.00 96.56 173 LYS A C 1
ATOM 1394 O O . LYS A 1 173 ? -16.870 -1.536 8.975 1.00 96.56 173 LYS A O 1
ATOM 1399 N N . GLU A 1 174 ? -16.559 -3.132 7.423 1.00 96.31 174 GLU A N 1
ATOM 1400 C CA . GLU A 1 174 ? -17.097 -4.237 8.235 1.00 96.31 174 GLU A CA 1
ATOM 1401 C C . GLU A 1 174 ? -16.077 -4.868 9.191 1.00 96.31 174 GLU A C 1
ATOM 1403 O O . GLU A 1 174 ? -16.371 -5.071 10.364 1.00 96.31 174 GLU A O 1
ATOM 1408 N N . ASN A 1 175 ? -14.873 -5.179 8.705 1.00 95.75 175 ASN A N 1
ATOM 1409 C CA . ASN A 1 175 ? -13.852 -5.914 9.460 1.00 95.75 175 ASN A CA 1
ATOM 1410 C C . ASN A 1 175 ? -12.657 -5.035 9.862 1.00 95.75 175 ASN A C 1
ATOM 1412 O O . ASN A 1 175 ? -11.754 -5.496 10.560 1.00 95.75 175 ASN A O 1
ATOM 1416 N N . ASP A 1 176 ? -12.652 -3.765 9.444 1.00 96.25 176 ASP A N 1
ATOM 1417 C CA . ASP A 1 176 ? -11.640 -2.780 9.816 1.00 96.25 176 ASP A CA 1
ATOM 1418 C C . ASP A 1 176 ? -10.204 -3.211 9.443 1.00 96.25 176 ASP A C 1
ATOM 1420 O O . ASP A 1 176 ? -9.220 -2.825 10.088 1.00 96.25 176 ASP A O 1
ATOM 1424 N N . VAL A 1 177 ? -10.075 -4.039 8.402 1.00 96.56 177 VAL A N 1
ATOM 1425 C CA . VAL A 1 177 ? -8.801 -4.449 7.794 1.00 96.56 177 VAL A CA 1
ATOM 1426 C C . VAL A 1 177 ? -8.248 -3.308 6.941 1.00 96.56 177 VAL A C 1
ATOM 1428 O O . VAL A 1 177 ? -9.007 -2.563 6.311 1.00 96.56 177 VAL A O 1
ATOM 1431 N N . LEU A 1 178 ? -6.921 -3.148 6.937 1.00 97.56 178 LEU A N 1
ATOM 1432 C CA . LEU A 1 178 ? -6.246 -2.178 6.080 1.00 97.56 178 LEU A CA 1
ATOM 1433 C C . LEU A 1 178 ? -6.384 -2.623 4.625 1.00 97.56 178 LEU A C 1
ATOM 1435 O O . LEU A 1 178 ? -5.951 -3.713 4.254 1.00 97.56 178 LEU A O 1
ATOM 1439 N N .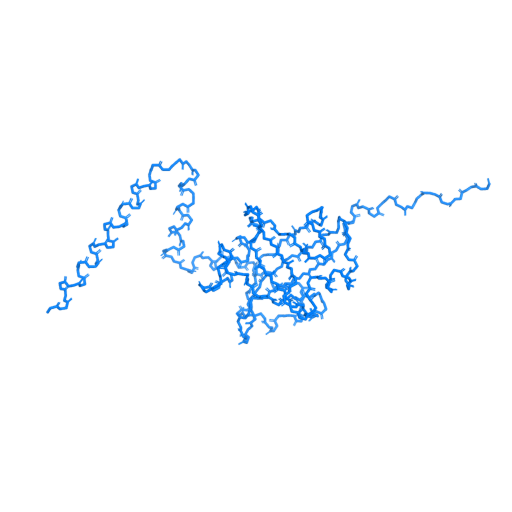 CYS A 1 179 ? -6.980 -1.764 3.814 1.00 97.56 179 CYS A N 1
ATOM 1440 C CA . CYS A 1 179 ? -7.174 -1.987 2.396 1.00 97.56 179 CYS A CA 1
ATOM 1441 C C . CYS A 1 179 ? -6.343 -0.993 1.591 1.00 97.56 179 CYS A C 1
ATOM 1443 O O . CYS A 1 179 ? -6.158 0.154 2.003 1.00 97.56 179 CYS A O 1
ATOM 1445 N N . ILE A 1 180 ? -5.851 -1.434 0.439 1.00 97.25 180 ILE A N 1
ATOM 1446 C CA . ILE A 1 180 ? -5.100 -0.610 -0.507 1.00 97.25 180 ILE A CA 1
ATOM 1447 C C . ILE A 1 180 ? -5.724 -0.785 -1.889 1.00 97.25 180 ILE A C 1
ATOM 1449 O O . ILE A 1 180 ? -6.027 -1.899 -2.288 1.00 97.25 180 ILE A O 1
ATOM 1453 N N . VAL A 1 181 ? -5.908 0.296 -2.632 1.00 96.50 181 VAL A N 1
ATOM 1454 C CA . VAL A 1 181 ? -6.256 0.254 -4.054 1.00 96.50 181 VAL A CA 1
ATOM 1455 C C . VAL A 1 181 ? -4.989 0.492 -4.856 1.00 96.50 181 VAL A C 1
ATOM 1457 O O . VAL A 1 181 ? -4.287 1.477 -4.605 1.00 96.50 181 VAL A O 1
ATOM 1460 N N . LEU A 1 182 ? -4.713 -0.396 -5.810 1.00 95.81 182 LEU A N 1
ATOM 1461 C CA . LEU A 1 182 ? -3.643 -0.238 -6.787 1.00 95.81 182 LEU A CA 1
ATOM 1462 C C . LEU A 1 182 ? -4.232 -0.054 -8.181 1.00 95.81 182 LEU A C 1
ATOM 1464 O O . LEU A 1 182 ? -5.063 -0.841 -8.633 1.00 95.81 182 LEU A O 1
ATOM 1468 N N . MET A 1 183 ? -3.767 0.980 -8.872 1.00 93.38 183 MET A N 1
ATOM 1469 C CA . MET A 1 183 ? -4.172 1.274 -10.244 1.00 93.38 183 MET A CA 1
ATOM 1470 C C . MET A 1 183 ? -2.918 1.399 -11.098 1.00 93.38 183 MET A C 1
ATOM 1472 O O . MET A 1 183 ? -2.092 2.277 -10.857 1.00 93.38 183 MET A O 1
ATOM 1476 N N . ALA A 1 184 ? -2.760 0.500 -12.065 1.00 91.38 184 ALA A N 1
ATOM 1477 C CA . ALA A 1 184 ? -1.634 0.523 -12.985 1.00 91.38 184 ALA A CA 1
ATOM 1478 C C . ALA A 1 184 ? -2.003 1.301 -14.248 1.00 91.38 184 ALA A C 1
ATOM 1480 O O . ALA A 1 184 ? -3.031 1.039 -14.872 1.00 91.38 184 ALA A O 1
ATOM 1481 N N . ARG A 1 185 ? -1.141 2.230 -14.658 1.00 89.44 185 ARG A N 1
ATOM 1482 C CA . ARG A 1 185 ? -1.248 2.917 -15.947 1.00 89.44 185 ARG A CA 1
ATOM 1483 C C . ARG A 1 185 ? 0.097 2.958 -16.653 1.00 89.44 185 ARG A C 1
ATOM 1485 O O . ARG A 1 185 ? 1.158 2.950 -16.025 1.00 89.44 185 ARG A O 1
ATOM 1492 N N . ARG A 1 186 ? 0.057 2.987 -17.985 1.00 85.31 186 ARG A N 1
ATOM 1493 C CA . ARG A 1 186 ? 1.260 3.230 -18.785 1.00 85.31 186 ARG A CA 1
ATOM 1494 C C . ARG A 1 186 ? 1.632 4.700 -18.681 1.00 85.31 186 ARG A C 1
ATOM 1496 O O . ARG A 1 186 ? 0.761 5.560 -18.582 1.00 85.31 186 ARG A O 1
ATOM 1503 N N . ASP A 1 187 ? 2.927 4.968 -18.715 1.00 77.19 187 ASP A N 1
ATOM 1504 C CA . ASP A 1 187 ? 3.394 6.328 -18.909 1.00 77.19 187 ASP A CA 1
ATOM 1505 C C . ASP A 1 187 ? 3.190 6.720 -20.377 1.00 77.19 187 ASP A C 1
ATOM 1507 O O . ASP A 1 187 ? 3.852 6.189 -21.274 1.00 77.19 187 ASP A O 1
ATOM 1511 N N . GLU A 1 188 ? 2.248 7.626 -20.631 1.00 65.94 188 GLU A N 1
ATOM 1512 C CA . GLU A 1 188 ? 1.929 8.082 -21.986 1.00 65.94 188 GLU A CA 1
ATOM 1513 C C . GLU A 1 188 ? 3.115 8.796 -22.651 1.00 65.94 188 GLU A C 1
ATOM 1515 O O . GLU A 1 188 ? 3.228 8.766 -23.878 1.00 65.94 188 GLU A O 1
ATOM 1520 N N . ALA A 1 189 ? 4.068 9.318 -21.870 1.00 61.09 189 ALA A N 1
ATOM 1521 C CA . ALA A 1 189 ? 5.272 9.967 -22.386 1.00 61.09 189 ALA A CA 1
ATOM 1522 C C . ALA A 1 189 ? 6.211 9.022 -23.166 1.00 61.09 189 ALA A C 1
ATOM 1524 O O . ALA A 1 189 ? 7.043 9.497 -23.935 1.00 61.09 189 ALA A O 1
ATOM 1525 N N . CYS A 1 190 ? 6.078 7.696 -23.013 1.00 46.22 190 CYS A N 1
ATOM 1526 C CA . CYS A 1 190 ? 6.912 6.708 -23.713 1.00 46.22 190 CYS A CA 1
ATOM 1527 C C . CYS A 1 190 ? 6.243 6.122 -24.977 1.00 46.22 190 CYS A C 1
ATOM 1529 O O . CYS A 1 190 ? 6.880 5.427 -25.768 1.00 46.22 190 CYS A O 1
ATOM 1531 N N . SER A 1 191 ? 4.958 6.413 -25.206 1.00 49.59 191 SER A N 1
ATOM 1532 C CA . SER A 1 191 ? 4.174 5.832 -26.310 1.00 49.59 191 SER A CA 1
ATOM 1533 C C . SER A 1 191 ? 4.418 6.480 -27.683 1.00 49.59 191 SER A C 1
ATOM 1535 O O . SER A 1 191 ? 3.976 5.960 -28.705 1.00 49.59 191 SER A O 1
ATOM 1537 N N . SER A 1 192 ? 5.172 7.579 -27.738 1.00 48.59 192 SER A N 1
ATOM 1538 C CA . SER A 1 192 ? 5.437 8.352 -28.959 1.00 48.59 192 SER A CA 1
ATOM 1539 C C . SER A 1 192 ? 6.640 7.874 -29.787 1.00 48.59 192 SER A C 1
ATOM 1541 O O . SER A 1 192 ? 6.913 8.456 -30.833 1.00 48.59 192 SER A O 1
ATOM 1543 N N . SER A 1 193 ? 7.355 6.816 -29.379 1.00 50.53 193 SER A N 1
ATOM 1544 C CA . SER A 1 193 ? 8.590 6.370 -30.063 1.00 50.53 193 SER A CA 1
ATOM 1545 C C . SER A 1 193 ? 8.463 5.103 -30.922 1.00 50.53 193 SER A C 1
ATOM 1547 O O . SER A 1 193 ? 9.468 4.615 -31.428 1.00 50.53 193 SER A O 1
ATOM 1549 N N . GLN A 1 194 ? 7.261 4.565 -31.143 1.00 46.75 194 GLN A N 1
ATOM 1550 C CA . GLN A 1 194 ? 7.069 3.411 -32.034 1.00 46.75 194 GLN A CA 1
ATOM 1551 C C . GLN A 1 194 ? 5.948 3.667 -33.037 1.00 46.75 194 GLN A C 1
ATOM 1553 O O . GLN A 1 194 ? 4.883 3.085 -32.921 1.00 46.75 194 GLN A O 1
ATOM 1558 N N . ASN A 1 195 ? 6.178 4.575 -33.991 1.00 44.72 195 ASN A N 1
ATOM 1559 C CA . ASN A 1 195 ? 5.419 4.664 -35.249 1.00 44.72 195 ASN A CA 1
ATOM 1560 C C . ASN A 1 195 ? 6.173 5.500 -36.308 1.00 44.72 195 ASN A C 1
ATOM 1562 O O . ASN A 1 195 ? 5.633 6.434 -36.881 1.00 44.72 195 ASN A O 1
ATOM 1566 N N . THR A 1 196 ? 7.439 5.172 -36.578 1.00 45.91 196 THR A N 1
ATOM 1567 C CA . THR A 1 196 ? 8.138 5.467 -37.850 1.00 45.91 196 THR A CA 1
ATOM 1568 C C . THR A 1 196 ? 9.209 4.372 -37.998 1.00 45.91 196 THR A C 1
ATOM 1570 O O . THR A 1 196 ? 9.915 4.108 -37.038 1.00 45.91 196 THR A O 1
ATOM 1573 N N . ALA A 1 197 ? 9.393 3.608 -39.069 1.00 45.59 197 ALA A N 1
ATOM 1574 C CA . ALA A 1 197 ? 8.783 3.564 -40.379 1.00 45.59 197 ALA A CA 1
ATOM 1575 C C . ALA A 1 197 ? 8.869 2.113 -40.897 1.00 45.59 197 ALA A C 1
ATOM 1577 O O . ALA A 1 197 ? 9.959 1.570 -41.056 1.00 45.59 197 ALA A O 1
ATOM 1578 N N . THR A 1 198 ? 7.721 1.515 -41.211 1.00 47.75 198 THR A N 1
ATOM 1579 C CA . THR A 1 198 ? 7.630 0.475 -42.239 1.00 47.75 198 THR A CA 1
ATOM 1580 C C . THR A 1 198 ? 7.171 1.189 -43.497 1.00 47.75 198 THR A C 1
ATOM 1582 O O . THR A 1 198 ? 6.048 1.684 -43.526 1.00 47.75 198 THR A O 1
ATOM 1585 N N . SER A 1 199 ? 8.060 1.300 -44.484 1.00 43.12 199 SER A N 1
ATOM 1586 C CA . SER A 1 199 ? 7.789 1.410 -45.927 1.00 43.12 199 SER A CA 1
ATOM 1587 C C . SER A 1 199 ? 8.863 2.266 -46.589 1.00 43.12 199 SER A C 1
ATOM 1589 O O . SER A 1 199 ? 8.899 3.484 -46.407 1.00 43.12 199 SER A O 1
ATOM 1591 N N . ARG A 1 200 ? 9.728 1.617 -47.372 1.00 45.47 200 ARG A N 1
ATOM 1592 C CA . ARG A 1 200 ? 10.083 2.039 -48.731 1.00 45.47 200 ARG A CA 1
ATOM 1593 C C . ARG A 1 200 ? 10.847 0.903 -49.418 1.00 45.47 200 ARG A C 1
ATOM 1595 O O . ARG A 1 200 ? 11.916 0.524 -48.955 1.00 45.47 200 ARG A O 1
ATOM 1602 N N . ASN A 1 201 ? 10.161 0.383 -50.437 1.00 45.00 201 ASN A N 1
ATOM 1603 C CA . ASN A 1 201 ? 10.537 -0.431 -51.599 1.00 45.00 201 ASN A CA 1
ATOM 1604 C C . ASN A 1 201 ? 12.006 -0.794 -51.802 1.00 45.00 201 ASN A C 1
ATOM 1606 O O . ASN A 1 201 ? 12.839 0.137 -51.828 1.00 45.00 201 ASN A O 1
#

Foldseek 3Di:
DPPVVVVVVVVVVVVVVVVVVVVQVPDPPVSVVVVVVVVVVVPDVCVVVPPPPQPQPPQVVCQVFFAVSHKFDKDKDFDDPVDDLFKDWDAAVCCVRTPVVLDDPPADQVDDDWAWEWEQESVRDTAIWTWHQDVVRRTIITGHDDPHGSNNVCVVVVDDGGWMWIKMWGATRPPRGIYIYIYIDHDPVPVPPPDDDDDDD

Radius of gyration: 22.28 Å; Cα contacts (8 Å, |Δi|>4): 303; chains: 1; bounding box: 38×40×102 Å

Mean predicted aligned error: 14.69 Å

pLDDT: mean 77.98, std 19.6, range [35.88, 97.56]